Protein AF-A0A9W9QE93-F1 (afdb_monomer_lite)

Structure (mmCIF, N/CA/C/O backbone):
data_AF-A0A9W9QE93-F1
#
_entry.id   AF-A0A9W9QE93-F1
#
loop_
_atom_site.group_PDB
_atom_site.id
_atom_site.type_symbol
_atom_site.label_atom_id
_atom_site.label_alt_id
_atom_site.label_comp_id
_atom_site.label_asym_id
_atom_site.label_entity_id
_atom_site.label_seq_id
_atom_site.pdbx_PDB_ins_code
_atom_site.Cartn_x
_atom_site.Cartn_y
_atom_site.Cartn_z
_atom_site.occupancy
_atom_site.B_iso_or_equiv
_atom_site.auth_seq_id
_atom_site.auth_comp_id
_atom_site.auth_asym_id
_atom_site.auth_atom_id
_atom_site.pdbx_PDB_model_num
ATOM 1 N N . MET A 1 1 ? -23.439 8.975 -8.232 1.00 43.84 1 MET A N 1
ATOM 2 C CA . MET A 1 1 ? -22.440 7.961 -8.629 1.00 43.84 1 MET A CA 1
ATOM 3 C C . MET A 1 1 ? -22.099 7.185 -7.368 1.00 43.84 1 MET A C 1
ATOM 5 O O . MET A 1 1 ? -21.797 7.837 -6.380 1.00 43.84 1 MET A O 1
ATOM 9 N N . ALA A 1 2 ? -22.270 5.862 -7.342 1.00 59.72 2 ALA A N 1
ATOM 10 C CA . ALA A 1 2 ? -21.957 5.046 -6.166 1.00 59.72 2 ALA A CA 1
ATOM 11 C C . ALA A 1 2 ? -20.550 4.457 -6.331 1.00 59.72 2 ALA A C 1
ATOM 13 O O . ALA A 1 2 ? -20.249 3.895 -7.383 1.00 59.72 2 ALA A O 1
ATOM 14 N N . PHE A 1 3 ? -19.695 4.631 -5.326 1.00 69.00 3 PHE A N 1
ATOM 15 C CA . PHE A 1 3 ? -18.383 3.992 -5.257 1.00 69.00 3 PHE A CA 1
ATOM 16 C C . PHE A 1 3 ? -18.564 2.614 -4.616 1.00 69.00 3 PHE A C 1
ATOM 18 O O . PHE A 1 3 ? -19.048 2.529 -3.490 1.00 69.00 3 PHE A O 1
ATOM 25 N N . TYR A 1 4 ? -18.249 1.546 -5.349 1.00 75.31 4 TYR A N 1
ATOM 26 C CA . TYR A 1 4 ? -18.293 0.182 -4.827 1.00 75.31 4 TYR A CA 1
ATOM 27 C C . TYR A 1 4 ? -16.890 -0.197 -4.359 1.00 75.31 4 TYR A C 1
ATOM 29 O O . TYR A 1 4 ? -15.963 -0.191 -5.165 1.00 75.31 4 TYR A O 1
ATOM 37 N N . PHE A 1 5 ? -16.751 -0.480 -3.066 1.00 80.44 5 PHE A N 1
ATOM 38 C CA . PHE A 1 5 ? -15.502 -0.885 -2.430 1.00 80.44 5 PHE A CA 1
ATOM 39 C C . PHE A 1 5 ? -15.756 -2.155 -1.637 1.00 80.44 5 PHE A C 1
ATOM 41 O O . PHE A 1 5 ? -16.691 -2.204 -0.836 1.00 80.44 5 PHE A O 1
ATOM 48 N N . ASN A 1 6 ? -14.937 -3.170 -1.874 1.00 84.25 6 ASN A N 1
ATOM 49 C CA . ASN A 1 6 ? -14.937 -4.413 -1.131 1.00 84.25 6 ASN A CA 1
ATOM 50 C C . ASN A 1 6 ? -13.697 -4.462 -0.218 1.00 84.25 6 ASN A C 1
ATOM 52 O O . ASN A 1 6 ? -12.620 -4.829 -0.691 1.00 84.25 6 ASN A O 1
ATOM 56 N N . PRO A 1 7 ? -13.841 -4.133 1.081 1.00 82.38 7 PRO A N 1
ATOM 57 C CA . PRO A 1 7 ? -12.756 -4.104 2.064 1.00 82.38 7 PRO A CA 1
ATOM 58 C C . PRO A 1 7 ? -11.805 -5.300 2.059 1.00 82.38 7 PRO A C 1
ATOM 60 O O . PRO A 1 7 ? -10.618 -5.140 2.330 1.00 82.38 7 PRO A O 1
ATOM 63 N N . GLU A 1 8 ? -12.328 -6.494 1.780 1.00 83.38 8 GLU A N 1
ATOM 64 C CA . GLU A 1 8 ? -11.591 -7.755 1.880 1.00 83.38 8 GLU A CA 1
ATOM 65 C C . GLU A 1 8 ? -10.662 -7.993 0.684 1.00 83.38 8 GLU A C 1
ATOM 67 O O . GLU A 1 8 ? -9.637 -8.659 0.826 1.00 83.38 8 GLU A O 1
ATOM 72 N N . TYR A 1 9 ? -10.995 -7.440 -0.485 1.00 84.12 9 TYR A N 1
ATOM 73 C CA . TYR A 1 9 ? -10.303 -7.741 -1.744 1.00 84.12 9 TYR A CA 1
ATOM 74 C C . TYR A 1 9 ? -9.666 -6.514 -2.390 1.00 84.12 9 TYR A C 1
ATOM 76 O O . TYR A 1 9 ? -8.641 -6.638 -3.062 1.00 84.12 9 TYR A O 1
ATOM 84 N N . ASP A 1 10 ? -10.254 -5.336 -2.198 1.00 87.38 10 ASP A N 1
ATOM 85 C CA . ASP A 1 10 ? -9.778 -4.120 -2.836 1.00 87.38 10 ASP A CA 1
ATOM 86 C C . ASP A 1 10 ? -8.568 -3.559 -2.090 1.00 87.38 10 ASP A C 1
ATOM 88 O O . ASP A 1 10 ? -8.520 -3.512 -0.858 1.00 87.38 10 ASP A O 1
ATOM 92 N N . VAL A 1 11 ? -7.583 -3.103 -2.863 1.00 88.38 11 VAL A N 1
ATOM 93 C CA . VAL A 1 11 ? -6.394 -2.418 -2.352 1.00 88.38 11 VAL A CA 1
ATOM 94 C C . VAL A 1 11 ? -6.535 -0.937 -2.647 1.00 88.38 11 VAL A C 1
ATOM 96 O O . VAL A 1 11 ? -6.597 -0.525 -3.808 1.00 88.38 11 VAL A O 1
ATOM 99 N N . LEU A 1 12 ? -6.558 -0.118 -1.599 1.00 86.56 12 LEU A N 1
ATOM 100 C CA . LEU A 1 12 ? -6.670 1.324 -1.759 1.00 86.56 12 LEU A CA 1
ATOM 101 C C . LEU A 1 12 ? -5.274 1.945 -1.855 1.00 86.56 12 LEU A C 1
ATOM 103 O O . LEU A 1 12 ? -4.498 1.885 -0.904 1.00 86.56 12 LEU A O 1
ATOM 107 N N . LYS A 1 13 ? -4.960 2.579 -2.990 1.00 82.81 13 LYS A N 1
ATOM 108 C CA . LYS A 1 13 ? -3.806 3.478 -3.111 1.00 82.81 13 LYS A CA 1
ATOM 109 C C . LYS A 1 13 ? -4.288 4.916 -2.993 1.00 82.81 13 LYS A C 1
ATOM 111 O O . LYS A 1 13 ? -5.072 5.367 -3.824 1.00 82.81 13 LYS A O 1
ATOM 116 N N . PHE A 1 14 ? -3.781 5.663 -2.023 1.00 71.62 14 PHE A N 1
ATOM 117 C CA . PHE A 1 14 ? -3.997 7.105 -1.970 1.00 71.62 14 PHE A CA 1
ATOM 118 C C . PHE A 1 14 ? -2.742 7.819 -1.485 1.00 71.62 14 PHE A C 1
ATOM 120 O O . PHE A 1 14 ? -1.944 7.272 -0.730 1.00 71.62 14 PHE A O 1
ATOM 127 N N . SER A 1 15 ? -2.570 9.053 -1.954 1.00 62.06 15 SER A N 1
ATOM 128 C CA . SER A 1 15 ? -1.431 9.879 -1.583 1.00 62.06 15 SER A CA 1
ATOM 129 C C . SER A 1 15 ? -1.791 10.765 -0.402 1.00 62.06 15 SER A C 1
ATOM 131 O O . SER A 1 15 ? -2.678 11.614 -0.513 1.00 62.06 15 SER A O 1
ATOM 133 N N . LEU A 1 16 ? -1.061 10.625 0.705 1.00 56.12 16 LEU A N 1
ATOM 134 C CA . LEU A 1 16 ? -1.189 11.534 1.850 1.00 56.12 16 LEU A CA 1
ATOM 135 C C . LEU A 1 16 ? -0.621 12.941 1.543 1.00 56.12 16 LEU A C 1
ATOM 137 O O . LEU A 1 16 ? -0.727 13.829 2.381 1.00 56.12 16 LEU A O 1
ATOM 141 N N . ARG A 1 17 ? -0.042 13.165 0.346 1.00 49.38 17 ARG A N 1
ATOM 142 C CA . ARG A 1 17 ? 0.654 14.401 -0.068 1.00 49.38 17 ARG A CA 1
ATOM 143 C C . ARG A 1 17 ? -0.254 15.500 -0.635 1.00 49.38 17 ARG A C 1
ATOM 145 O O . ARG A 1 17 ? 0.031 16.678 -0.434 1.00 49.38 17 ARG A O 1
ATOM 152 N N . ASN A 1 18 ? -1.301 15.134 -1.383 1.00 39.84 18 ASN A N 1
ATOM 153 C CA . ASN A 1 18 ? -2.153 16.089 -2.126 1.00 39.84 18 ASN A CA 1
ATOM 154 C C . ASN A 1 18 ? -3.547 16.275 -1.531 1.00 39.84 18 ASN A C 1
ATOM 156 O O . ASN A 1 18 ? -4.240 17.239 -1.855 1.00 39.84 18 ASN A O 1
ATOM 160 N N . ALA A 1 19 ? -3.947 15.382 -0.637 1.00 40.81 19 ALA A N 1
ATOM 161 C CA . ALA A 1 19 ? -4.911 15.761 0.363 1.00 40.81 19 ALA A CA 1
ATOM 162 C C . ALA A 1 19 ? -4.201 16.804 1.236 1.00 40.81 19 ALA A C 1
ATOM 164 O O . ALA A 1 19 ? -3.169 16.508 1.830 1.00 40.81 19 ALA A O 1
ATOM 165 N N . SER A 1 20 ? -4.752 18.012 1.376 1.00 44.75 20 SER A N 1
ATOM 166 C CA . SER A 1 20 ? -4.743 18.616 2.714 1.00 44.75 20 SER A CA 1
ATOM 167 C C . SER A 1 20 ? -4.997 17.461 3.674 1.00 44.75 20 SER A C 1
ATOM 169 O O . SER A 1 20 ? -5.983 16.768 3.444 1.00 44.75 20 SER A O 1
ATOM 171 N N . THR A 1 21 ? -4.074 17.161 4.582 1.00 54.81 21 THR A N 1
ATOM 172 C CA . THR A 1 21 ? -4.008 15.942 5.415 1.00 54.81 21 THR A CA 1
ATOM 173 C C . THR A 1 21 ? -5.386 15.392 5.837 1.00 54.81 21 THR A C 1
ATOM 175 O O . THR A 1 21 ? -5.613 14.190 5.846 1.00 54.81 21 THR A O 1
ATOM 178 N N . ASP A 1 22 ? -6.346 16.284 6.025 1.00 59.00 22 ASP A N 1
ATOM 179 C CA . ASP A 1 22 ? -7.807 16.171 6.022 1.00 59.00 22 ASP A CA 1
ATOM 180 C C . ASP A 1 22 ? -8.446 15.168 5.023 1.00 59.00 22 ASP A C 1
ATOM 182 O O . ASP A 1 22 ? -9.140 14.262 5.461 1.00 59.00 22 ASP A O 1
ATOM 186 N N . ALA A 1 23 ? -8.263 15.253 3.699 1.00 66.50 23 ALA A N 1
ATOM 187 C CA . ALA A 1 23 ? -9.120 14.532 2.738 1.00 66.50 23 ALA A CA 1
ATOM 188 C C . ALA A 1 23 ? -8.871 13.015 2.665 1.00 66.50 23 ALA A C 1
ATOM 190 O O . ALA A 1 23 ? -9.822 12.245 2.562 1.00 66.50 23 ALA A O 1
ATOM 191 N N . GLY A 1 24 ? -7.611 12.569 2.732 1.00 71.12 24 GLY A N 1
ATOM 192 C CA . GLY A 1 24 ? -7.294 11.136 2.764 1.00 71.12 24 GLY A CA 1
ATOM 193 C C . GLY A 1 24 ? -7.774 10.492 4.063 1.00 71.12 24 GLY A C 1
ATOM 194 O O . GLY A 1 24 ? -8.326 9.397 4.060 1.00 71.12 24 GLY A O 1
ATOM 195 N N . ILE A 1 25 ? -7.645 11.220 5.168 1.00 73.62 25 ILE A N 1
ATOM 196 C CA . ILE A 1 25 ? -8.110 10.776 6.478 1.00 73.62 25 ILE A CA 1
ATOM 197 C C . ILE A 1 25 ? -9.647 10.804 6.554 1.00 73.62 25 ILE A C 1
ATOM 199 O O . ILE A 1 25 ? -10.242 9.854 7.056 1.00 73.62 25 ILE A O 1
ATOM 203 N N . HIS A 1 26 ? -10.308 11.830 6.004 1.00 76.56 26 HIS A N 1
ATOM 204 C CA . HIS A 1 26 ? -11.766 11.865 5.852 1.00 76.56 26 HIS A CA 1
ATOM 205 C C . HIS A 1 26 ? -12.259 10.706 5.001 1.00 76.56 26 HIS A C 1
ATOM 207 O O . HIS A 1 26 ? -13.231 10.069 5.377 1.00 76.56 26 HIS A O 1
ATOM 213 N N . LEU A 1 27 ? -11.563 10.379 3.911 1.00 80.31 27 LEU A N 1
ATOM 214 C CA . LEU A 1 27 ? -11.902 9.220 3.096 1.00 80.31 27 LEU A CA 1
ATOM 215 C C . LEU A 1 27 ? -11.806 7.924 3.908 1.00 80.31 27 LEU A C 1
ATOM 217 O O . LEU A 1 27 ? -12.732 7.127 3.858 1.00 80.31 27 LEU A O 1
ATOM 221 N N . LEU A 1 28 ? -10.732 7.712 4.676 1.00 82.88 28 LEU A N 1
ATOM 222 C CA . LEU A 1 28 ? -10.610 6.534 5.544 1.00 82.88 28 LEU A CA 1
ATOM 223 C C . LEU A 1 28 ? -11.740 6.462 6.577 1.00 82.88 28 LEU A C 1
ATOM 225 O O . LEU A 1 28 ? -12.328 5.398 6.780 1.00 82.88 28 LEU A O 1
ATOM 229 N N . TYR A 1 29 ? -12.045 7.594 7.214 1.00 85.19 29 TYR A N 1
ATOM 230 C CA . TYR A 1 29 ? -13.140 7.696 8.168 1.00 85.19 29 TYR A CA 1
ATOM 231 C C . TYR A 1 29 ? -14.471 7.354 7.498 1.00 85.19 29 TYR A C 1
ATOM 233 O O . TYR A 1 29 ? -15.186 6.470 7.959 1.00 85.19 29 TYR A O 1
ATOM 241 N N . ASP A 1 30 ? -14.780 7.992 6.376 1.00 85.31 30 ASP A N 1
ATOM 242 C CA . ASP A 1 30 ? -16.033 7.799 5.664 1.00 85.31 30 ASP A CA 1
ATOM 243 C C . ASP A 1 30 ? -16.172 6.379 5.117 1.00 85.31 30 ASP A C 1
ATOM 245 O O . ASP A 1 30 ? -17.247 5.791 5.218 1.00 85.31 30 ASP A O 1
ATOM 249 N N . LEU A 1 31 ? -15.092 5.788 4.599 1.00 87.00 31 LEU A N 1
ATOM 250 C CA . LEU A 1 31 ? -15.092 4.403 4.132 1.00 87.00 31 LEU A CA 1
ATOM 251 C C . LEU A 1 31 ? -15.476 3.431 5.242 1.00 87.00 31 LEU A C 1
ATOM 253 O O . LEU A 1 31 ? -16.153 2.459 4.950 1.00 87.00 31 LEU A O 1
ATOM 257 N N . LYS A 1 32 ? -15.088 3.686 6.495 1.00 88.56 32 LYS A N 1
ATOM 258 C CA . LYS A 1 32 ? -15.426 2.806 7.619 1.00 88.56 32 LYS A CA 1
ATOM 259 C C . LYS A 1 32 ? -16.749 3.160 8.297 1.00 88.56 32 LYS A C 1
ATOM 261 O O . LYS A 1 32 ? -17.525 2.270 8.621 1.00 88.56 32 LYS A O 1
ATOM 266 N N . TYR A 1 33 ? -16.995 4.436 8.572 1.00 87.00 33 TYR A N 1
ATOM 267 C CA . TYR A 1 33 ? -18.084 4.868 9.455 1.00 87.00 33 TYR A CA 1
ATOM 268 C C . TYR A 1 33 ? -19.311 5.392 8.709 1.00 87.00 33 TYR A C 1
ATOM 270 O O . TYR A 1 33 ? -20.410 5.336 9.264 1.00 87.00 33 TYR A O 1
ATOM 278 N N . THR A 1 34 ? -19.141 5.870 7.475 1.00 86.69 34 THR A N 1
ATOM 279 C CA . THR A 1 34 ? -20.215 6.492 6.685 1.00 86.69 34 THR A CA 1
ATOM 280 C C . THR A 1 34 ? -20.760 5.538 5.621 1.00 86.69 34 THR A C 1
ATOM 282 O O . THR A 1 34 ? -21.976 5.422 5.469 1.00 86.69 34 THR A O 1
ATOM 285 N N . TYR A 1 35 ? -19.882 4.849 4.888 1.00 85.44 35 TYR A N 1
ATOM 286 C CA . TYR A 1 35 ? -20.248 4.101 3.680 1.00 85.44 35 TYR A CA 1
ATOM 287 C C . TYR A 1 35 ? -20.174 2.580 3.811 1.00 85.44 35 TYR A C 1
ATOM 289 O O . TYR A 1 35 ? -20.758 1.896 2.974 1.00 85.44 35 TYR A O 1
ATOM 297 N N . ASP A 1 36 ? -19.510 2.048 4.838 1.00 85.94 36 ASP A N 1
ATOM 298 C CA . ASP A 1 36 ? -19.463 0.611 5.109 1.00 85.94 36 ASP A CA 1
ATOM 299 C C . ASP A 1 36 ? -20.462 0.227 6.216 1.00 85.94 36 ASP A C 1
ATOM 301 O O . ASP A 1 36 ? -20.219 0.500 7.397 1.00 85.94 36 ASP A O 1
ATOM 305 N N . PRO A 1 37 ? -21.579 -0.448 5.876 1.00 84.62 37 PRO A N 1
ATOM 306 C CA . PRO A 1 37 ? -22.561 -0.899 6.859 1.00 84.62 37 PRO A CA 1
ATOM 307 C C . PRO A 1 37 ? -21.980 -1.847 7.914 1.00 84.62 37 PRO A C 1
ATOM 309 O O . PRO A 1 37 ? -22.501 -1.912 9.027 1.00 84.62 37 PRO A O 1
ATOM 312 N N . HIS A 1 38 ? -20.913 -2.578 7.577 1.00 87.12 38 HIS A N 1
ATOM 313 C CA . HIS A 1 38 ? -20.267 -3.547 8.458 1.00 87.12 38 HIS A CA 1
ATOM 314 C C . HIS A 1 38 ? -19.108 -2.942 9.259 1.00 87.12 38 HIS A C 1
ATOM 316 O O . HIS A 1 38 ? -18.583 -3.605 10.152 1.00 87.12 38 HIS A O 1
ATOM 322 N N . ARG A 1 39 ? -18.732 -1.684 8.984 1.00 88.69 39 ARG A N 1
ATOM 323 C CA . ARG A 1 39 ? -17.642 -0.955 9.655 1.00 88.69 39 ARG A CA 1
ATOM 324 C C . ARG A 1 39 ? -16.304 -1.698 9.667 1.00 88.69 39 ARG A C 1
ATOM 326 O O . ARG A 1 39 ? -15.504 -1.541 10.593 1.00 88.69 39 ARG A O 1
ATOM 333 N N . VAL A 1 40 ? -16.050 -2.487 8.633 1.00 89.31 40 VAL A N 1
ATOM 334 C CA . VAL A 1 40 ? -14.760 -3.122 8.375 1.00 89.31 40 VAL A CA 1
ATOM 335 C C . VAL A 1 40 ? -13.748 -2.039 7.998 1.00 89.31 40 VAL A C 1
ATOM 337 O O . VAL A 1 40 ? -12.694 -1.929 8.626 1.00 89.31 40 VAL A O 1
ATOM 340 N N . GLY A 1 41 ? -14.107 -1.163 7.056 1.00 88.75 41 GLY A N 1
ATOM 341 C CA . GLY A 1 41 ? -13.238 -0.094 6.568 1.00 88.75 41 GLY A CA 1
ATOM 342 C C . GLY A 1 41 ? -12.149 -0.607 5.627 1.00 88.75 41 GLY A C 1
ATOM 343 O O . GLY A 1 41 ? -12.403 -1.450 4.777 1.00 88.75 41 GLY A O 1
ATOM 344 N N . VAL A 1 42 ? -10.930 -0.076 5.732 1.00 89.69 42 VAL A N 1
ATOM 345 C CA . VAL A 1 42 ? -9.811 -0.459 4.854 1.00 89.69 42 VAL A CA 1
ATOM 346 C C . VAL A 1 42 ? -8.972 -1.550 5.514 1.00 89.69 42 VAL A C 1
ATOM 348 O O . VAL A 1 42 ? -8.497 -1.357 6.631 1.00 89.69 42 VAL A O 1
ATOM 351 N N . LEU A 1 43 ? -8.749 -2.659 4.801 1.00 92.75 43 LEU A N 1
ATOM 352 C CA . LEU A 1 43 ? -7.868 -3.751 5.240 1.00 92.75 43 LEU A CA 1
ATOM 353 C C . LEU A 1 43 ? -6.560 -3.810 4.443 1.00 92.75 43 LEU A C 1
ATOM 355 O O . LEU A 1 43 ? -5.522 -4.158 5.003 1.00 92.75 43 LEU A O 1
ATOM 359 N N . ASN A 1 44 ? -6.595 -3.444 3.159 1.00 93.06 44 ASN A N 1
ATOM 360 C CA . ASN A 1 44 ? -5.442 -3.519 2.265 1.00 93.06 44 ASN A CA 1
ATOM 361 C C . ASN A 1 44 ? -5.063 -2.124 1.761 1.00 93.06 44 ASN A C 1
ATOM 363 O O . ASN A 1 44 ? -5.844 -1.459 1.072 1.00 93.06 44 ASN A O 1
ATOM 367 N N . LEU A 1 45 ? -3.849 -1.686 2.085 1.00 90.31 45 LEU A N 1
ATOM 368 C CA . LEU A 1 45 ? -3.369 -0.342 1.776 1.00 90.31 45 LEU A CA 1
ATOM 369 C C . LEU A 1 45 ? -2.159 -0.389 0.846 1.00 90.31 45 LEU A C 1
ATOM 371 O O . LEU A 1 45 ? -1.231 -1.155 1.075 1.00 90.31 45 LEU A O 1
ATOM 375 N N . ALA A 1 46 ? -2.128 0.472 -0.167 1.00 89.94 46 ALA A N 1
ATOM 376 C CA . ALA A 1 46 ? -0.958 0.690 -1.008 1.00 89.94 46 ALA A CA 1
ATOM 377 C C . ALA A 1 46 ? -0.377 2.093 -0.787 1.00 89.94 46 ALA A C 1
ATOM 379 O O . ALA A 1 46 ? -1.088 3.092 -0.906 1.00 89.94 46 ALA A O 1
ATOM 380 N N . VAL A 1 47 ? 0.927 2.166 -0.514 1.00 86.06 47 VAL A N 1
ATOM 381 C CA . VAL A 1 47 ? 1.667 3.409 -0.243 1.00 86.06 47 VAL A CA 1
ATOM 382 C C . VAL A 1 47 ? 2.935 3.471 -1.089 1.00 86.06 47 VAL A C 1
ATOM 384 O O . VAL A 1 47 ? 3.595 2.457 -1.276 1.00 86.06 47 VAL A O 1
ATOM 387 N N . ASP A 1 48 ? 3.291 4.649 -1.598 1.00 83.44 48 ASP A N 1
ATOM 388 C CA . ASP A 1 48 ? 4.594 4.909 -2.227 1.00 83.44 48 ASP A CA 1
ATOM 389 C C . ASP A 1 48 ? 5.386 5.958 -1.433 1.00 83.44 48 ASP A C 1
ATOM 391 O O . ASP A 1 48 ? 4.856 6.610 -0.532 1.00 83.44 48 ASP A O 1
ATOM 395 N N . ILE A 1 49 ? 6.673 6.123 -1.754 1.00 76.81 49 ILE A N 1
ATOM 396 C CA . ILE A 1 49 ? 7.546 7.078 -1.057 1.00 76.81 49 ILE A CA 1
ATOM 397 C C . ILE A 1 49 ? 7.003 8.513 -1.114 1.00 76.81 49 ILE A C 1
ATOM 399 O O . ILE A 1 49 ? 7.092 9.244 -0.128 1.00 76.81 49 ILE A O 1
ATOM 403 N N . ASP A 1 50 ? 6.373 8.901 -2.224 1.00 72.94 50 ASP A N 1
ATOM 404 C CA . ASP A 1 50 ? 5.760 10.221 -2.388 1.00 72.94 50 ASP A CA 1
ATOM 405 C C . ASP A 1 50 ? 4.518 10.391 -1.506 1.00 72.94 50 ASP A C 1
ATOM 407 O O . ASP A 1 50 ? 4.202 11.497 -1.075 1.00 72.94 50 ASP A O 1
ATOM 411 N N . SER A 1 51 ? 3.813 9.298 -1.219 1.00 69.94 51 SER A N 1
ATOM 412 C CA . SER A 1 51 ? 2.668 9.261 -0.312 1.00 69.94 51 SER A CA 1
ATOM 413 C C . SER A 1 51 ? 3.081 9.275 1.154 1.00 69.94 51 SER A C 1
ATOM 415 O O . SER A 1 51 ? 2.251 9.614 1.983 1.00 69.94 51 SER A O 1
ATOM 417 N N . LEU A 1 52 ? 4.324 8.923 1.488 1.00 70.88 52 LEU A N 1
ATOM 418 C CA . LEU A 1 52 ? 4.819 8.879 2.869 1.00 70.88 52 LEU A CA 1
ATOM 419 C C . LEU A 1 52 ? 5.732 10.057 3.234 1.00 70.88 52 LEU A C 1
ATOM 421 O O . LEU A 1 52 ? 6.042 10.246 4.406 1.00 70.88 52 LEU A O 1
ATOM 425 N N . THR A 1 53 ? 6.200 10.836 2.255 1.00 61.88 53 THR A N 1
ATOM 426 C CA . THR A 1 53 ? 7.115 11.960 2.492 1.00 61.88 53 THR A CA 1
ATOM 427 C C . THR A 1 53 ? 6.374 13.293 2.524 1.00 61.88 53 THR A C 1
ATOM 429 O O . THR A 1 53 ? 5.714 13.705 1.569 1.00 61.88 53 THR A O 1
ATOM 432 N N . VAL A 1 54 ? 6.520 14.020 3.633 1.00 55.03 54 VAL A N 1
ATOM 433 C CA . VAL A 1 54 ? 6.091 15.419 3.727 1.00 55.03 54 VAL A CA 1
ATOM 434 C C . VAL A 1 54 ? 7.174 16.287 3.077 1.00 55.03 54 VAL A C 1
ATOM 436 O O . VAL A 1 54 ? 8.346 16.133 3.427 1.00 55.03 54 VAL A O 1
ATOM 439 N N . PRO A 1 55 ? 6.845 17.219 2.160 1.00 49.16 55 PRO A N 1
ATOM 440 C CA . PRO A 1 55 ? 7.821 18.186 1.678 1.00 49.16 55 PRO A CA 1
ATOM 441 C C . PRO A 1 55 ? 8.401 18.956 2.868 1.00 49.16 55 PRO A C 1
ATOM 443 O O . PRO A 1 55 ? 7.678 19.655 3.588 1.00 49.16 55 PRO A O 1
ATOM 446 N N . SER A 1 56 ? 9.708 18.814 3.082 1.00 42.81 56 SER A N 1
ATOM 447 C CA . SER A 1 56 ? 10.450 19.543 4.103 1.00 42.81 56 SER A CA 1
ATOM 448 C C . SER A 1 56 ? 10.169 21.044 3.960 1.00 42.81 56 SER A C 1
ATOM 450 O O . SER A 1 56 ? 10.424 21.651 2.923 1.00 42.81 56 SER A O 1
ATOM 452 N N . GLY A 1 57 ? 9.568 21.642 4.993 1.00 42.56 57 GLY A N 1
ATOM 453 C CA . GLY A 1 57 ? 9.281 23.082 5.043 1.00 42.56 57 GLY A CA 1
ATOM 454 C C . GLY A 1 57 ? 7.805 23.487 5.086 1.00 42.56 57 GLY A C 1
ATOM 455 O O . GLY A 1 57 ? 7.519 24.680 5.159 1.00 42.56 57 GLY A O 1
ATOM 456 N N . ARG A 1 58 ? 6.853 22.546 5.089 1.00 42.59 58 ARG A N 1
ATOM 457 C CA . ARG A 1 58 ? 5.443 22.851 5.395 1.00 42.59 58 ARG A CA 1
ATOM 458 C C . ARG A 1 58 ? 4.869 21.843 6.380 1.00 42.59 58 ARG A C 1
ATOM 460 O O . ARG A 1 58 ? 3.981 21.071 6.035 1.00 42.59 58 ARG A O 1
ATOM 467 N N . ALA A 1 59 ? 5.320 21.917 7.629 1.00 41.34 59 ALA A N 1
ATOM 468 C CA . ALA A 1 59 ? 4.465 21.533 8.744 1.00 41.34 59 ALA A CA 1
ATOM 469 C C . ALA A 1 59 ? 3.300 22.536 8.781 1.00 41.34 59 ALA A C 1
ATOM 471 O O . ALA A 1 59 ? 3.324 23.523 9.511 1.00 41.34 59 ALA A O 1
ATOM 472 N N . ARG A 1 60 ? 2.310 22.358 7.899 1.00 41.53 60 ARG A N 1
ATOM 473 C CA . ARG A 1 60 ? 0.990 22.902 8.183 1.00 41.53 60 ARG A CA 1
ATOM 474 C C . ARG A 1 60 ? 0.509 22.085 9.364 1.00 41.53 60 ARG A C 1
ATOM 476 O O . ARG A 1 60 ? 0.362 20.873 9.226 1.00 41.53 60 ARG A O 1
ATOM 483 N N . GLU A 1 61 ? 0.334 22.746 10.505 1.00 41.72 61 GLU A N 1
ATOM 484 C CA . GLU A 1 61 ? -0.468 22.181 11.581 1.00 41.72 61 GLU A CA 1
ATOM 485 C C . GLU A 1 61 ? -1.719 21.579 10.936 1.00 41.72 61 GLU A C 1
ATOM 487 O O . GLU A 1 61 ? -2.368 22.264 10.130 1.00 41.72 61 GLU A O 1
ATOM 492 N N . PRO A 1 62 ? -2.003 20.293 11.184 1.00 44.44 62 PRO A N 1
ATOM 493 C CA . PRO A 1 62 ? -3.182 19.667 10.631 1.00 44.44 62 PRO A CA 1
ATOM 494 C C . PRO A 1 62 ? -4.389 20.561 10.979 1.00 44.44 62 PRO A C 1
ATOM 496 O O . PRO A 1 62 ? -4.573 20.904 12.144 1.00 44.44 62 PRO A O 1
ATOM 499 N N . THR A 1 63 ? -5.232 20.936 10.010 1.00 46.19 63 THR A N 1
ATOM 500 C CA . THR A 1 63 ? -6.413 21.813 10.199 1.00 46.19 63 THR A CA 1
ATOM 501 C C . THR A 1 63 ? -7.543 21.177 11.038 1.00 46.19 63 THR A C 1
ATOM 503 O O . THR A 1 63 ? -8.703 21.589 10.989 1.00 46.19 63 THR A O 1
ATOM 506 N N . TRP A 1 64 ? -7.205 20.208 11.888 1.00 52.44 64 TRP A N 1
ATOM 507 C CA . TRP A 1 64 ? -8.064 19.293 12.636 1.00 52.44 64 TRP A CA 1
ATOM 508 C C . TRP A 1 64 ? -8.703 19.908 13.887 1.00 52.44 64 TRP A C 1
ATOM 510 O O . TRP A 1 64 ? -8.994 19.218 14.856 1.00 52.44 64 TRP A O 1
ATOM 520 N N . VAL A 1 65 ? -9.044 21.197 13.849 1.00 45.25 65 VAL A N 1
ATOM 521 C CA . VAL A 1 65 ? -9.821 21.861 14.915 1.00 45.25 65 VAL A CA 1
ATOM 522 C C . VAL A 1 65 ? -11.252 21.286 15.031 1.00 45.25 65 VAL A C 1
ATOM 524 O O . VAL A 1 65 ? -11.954 21.563 16.000 1.00 45.25 65 VAL A O 1
ATOM 527 N N . LYS A 1 66 ? -11.704 20.446 14.082 1.00 47.19 66 LYS A N 1
ATOM 528 C CA . LYS A 1 66 ? -13.055 19.849 14.086 1.00 47.19 66 LYS A CA 1
ATOM 529 C C . LYS A 1 66 ? -13.162 18.397 14.552 1.00 47.19 66 LYS A C 1
ATOM 531 O O . LYS A 1 66 ? -14.258 18.011 14.943 1.00 47.19 66 LYS A O 1
ATOM 536 N N . PHE A 1 67 ? -12.082 17.619 14.565 1.00 50.50 67 PHE A N 1
ATOM 537 C CA . PHE A 1 67 ? -12.094 16.298 15.195 1.00 50.50 67 PHE A CA 1
ATOM 538 C C . PHE A 1 67 ? -11.172 16.362 16.404 1.00 50.50 67 PHE A C 1
ATOM 540 O O . PHE A 1 67 ? -9.952 16.317 16.281 1.00 50.50 67 PHE A O 1
ATOM 547 N N . GLN A 1 68 ? -11.778 16.508 17.579 1.00 56.56 68 GLN A N 1
ATOM 548 C CA . GLN A 1 68 ? -11.109 16.317 18.863 1.00 56.56 68 GLN A CA 1
ATOM 549 C C . GLN A 1 68 ? -10.552 14.875 18.963 1.00 56.56 68 GLN A C 1
ATOM 551 O O . GLN A 1 68 ? -10.615 14.106 18.005 1.00 56.56 68 GLN A O 1
ATOM 556 N N . ASN A 1 69 ? -10.029 14.490 20.132 1.00 59.75 69 ASN A N 1
ATOM 557 C CA . ASN A 1 69 ? -9.402 13.187 20.426 1.00 59.75 69 ASN A CA 1
ATOM 558 C C . ASN A 1 69 ? -10.065 11.946 19.775 1.00 59.75 69 ASN A C 1
ATOM 560 O O . ASN A 1 69 ? -9.364 11.002 19.421 1.00 59.75 69 ASN A O 1
ATOM 564 N N . GLU A 1 70 ? -11.384 11.957 19.568 1.00 64.69 70 GLU A N 1
ATOM 565 C CA . GLU A 1 70 ? -12.155 10.891 18.913 1.00 64.69 70 GLU A CA 1
ATOM 566 C C . GLU A 1 70 ? -11.690 10.576 17.480 1.00 64.69 70 GLU A C 1
ATOM 568 O O . GLU A 1 70 ? -11.531 9.409 17.128 1.00 64.69 70 GLU A O 1
ATOM 573 N N . GLY A 1 71 ? -11.387 11.587 16.655 1.00 71.12 71 GLY A N 1
ATOM 574 C CA . GLY A 1 71 ? -10.919 11.354 15.282 1.00 71.12 71 GLY A CA 1
ATOM 575 C C . GLY A 1 71 ? -9.581 10.619 15.242 1.00 71.12 71 GLY A C 1
ATOM 576 O O . GLY A 1 71 ? -9.380 9.729 14.419 1.00 71.12 71 GLY A O 1
ATOM 577 N N . ARG A 1 72 ? -8.684 10.935 16.183 1.00 74.81 72 ARG A N 1
ATOM 578 C CA . ARG A 1 72 ? -7.374 10.283 16.281 1.00 74.81 72 ARG A CA 1
ATOM 579 C C . ARG A 1 72 ? -7.499 8.805 16.633 1.00 74.81 72 ARG A C 1
ATOM 581 O O . ARG A 1 72 ? -6.829 7.983 16.011 1.00 74.81 72 ARG A O 1
ATOM 588 N N . GLU A 1 73 ? -8.376 8.463 17.575 1.00 82.81 73 GLU A N 1
ATOM 589 C CA . GLU A 1 73 ? -8.619 7.064 17.938 1.00 82.81 73 GLU A CA 1
ATOM 590 C C . GLU A 1 73 ? -9.256 6.278 16.786 1.00 82.81 73 GLU A C 1
ATOM 592 O O . GLU A 1 73 ? -8.859 5.142 16.543 1.00 82.81 73 GLU A O 1
ATOM 597 N N . HIS A 1 74 ? -10.149 6.887 16.001 1.00 84.62 74 HIS A N 1
ATOM 598 C CA . HIS A 1 74 ? -10.722 6.234 14.821 1.00 84.62 74 HIS A CA 1
ATOM 599 C C . HIS A 1 74 ? -9.681 5.896 13.752 1.00 84.62 74 HIS A C 1
ATOM 601 O O . HIS A 1 74 ? -9.730 4.813 13.169 1.00 84.62 74 HIS A O 1
ATOM 607 N N . ILE A 1 75 ? -8.726 6.791 13.494 1.00 83.56 75 ILE A N 1
ATOM 608 C CA . ILE A 1 75 ? -7.654 6.527 12.525 1.00 83.56 75 ILE A CA 1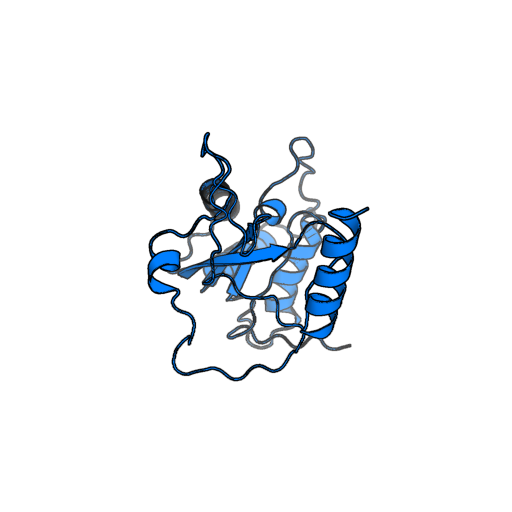
ATOM 609 C C . ILE A 1 75 ? -6.683 5.484 13.050 1.00 83.56 75 ILE A C 1
ATOM 611 O O . ILE A 1 75 ? -6.334 4.554 12.326 1.00 83.56 75 ILE A O 1
ATOM 615 N N . LYS A 1 76 ? -6.307 5.576 14.324 1.00 87.06 76 LYS A N 1
ATOM 616 C CA . LYS A 1 76 ? -5.517 4.543 14.993 1.00 87.06 76 LYS A CA 1
ATOM 617 C C . LYS A 1 76 ? -6.198 3.175 14.912 1.00 87.06 76 LYS A C 1
ATOM 619 O O . LYS A 1 76 ? -5.533 2.181 14.639 1.00 87.06 76 LYS A O 1
ATOM 624 N N . GLU A 1 77 ? -7.517 3.112 15.086 1.00 90.38 77 GLU A N 1
ATOM 625 C CA . GLU A 1 77 ? -8.295 1.884 14.919 1.00 90.38 77 GLU A CA 1
ATOM 626 C C . GLU A 1 77 ? -8.234 1.353 13.478 1.00 90.38 77 GLU A C 1
ATOM 628 O O . GLU A 1 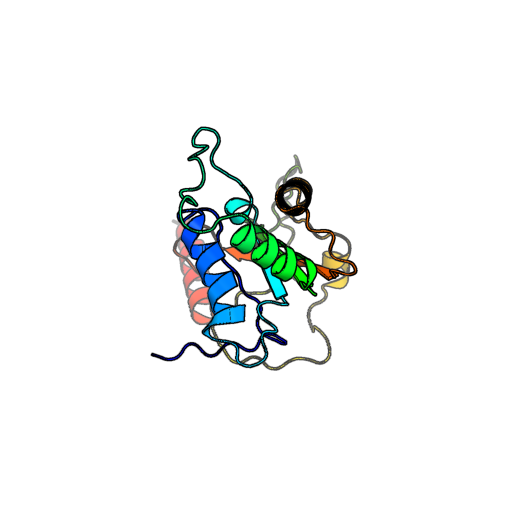77 ? -8.067 0.153 13.276 1.00 90.38 77 GLU A O 1
ATOM 633 N N . ILE A 1 78 ? -8.339 2.220 12.467 1.00 89.81 78 ILE A N 1
ATOM 634 C CA . ILE A 1 78 ? -8.204 1.819 11.057 1.00 89.81 78 ILE A CA 1
ATOM 635 C C . ILE A 1 78 ? -6.802 1.261 10.791 1.00 89.81 78 ILE A C 1
ATOM 637 O O . ILE A 1 78 ? -6.681 0.160 10.263 1.00 89.81 78 ILE A O 1
ATOM 641 N N . LEU A 1 79 ? -5.750 1.963 11.222 1.00 89.50 79 LEU A N 1
ATOM 642 C CA . LEU A 1 79 ? -4.360 1.524 11.059 1.00 89.50 79 LEU A CA 1
ATOM 643 C C . LEU A 1 79 ? -4.084 0.187 11.764 1.00 89.50 79 LEU A C 1
ATOM 645 O O . LEU A 1 79 ? -3.371 -0.656 11.227 1.00 89.50 79 LEU A O 1
ATOM 649 N N . ASN A 1 80 ? -4.677 -0.032 12.940 1.00 92.38 80 ASN A N 1
ATOM 650 C CA . ASN A 1 80 ? -4.551 -1.286 13.687 1.00 92.38 80 ASN A CA 1
ATOM 651 C C . ASN A 1 80 ? -5.264 -2.475 13.028 1.00 92.38 80 ASN A C 1
ATOM 653 O O . ASN A 1 80 ? -4.893 -3.616 13.303 1.00 92.38 80 ASN A O 1
ATOM 657 N N . ASN A 1 81 ? -6.276 -2.215 12.197 1.00 92.56 81 ASN A N 1
ATOM 658 C CA . ASN A 1 81 ? -7.065 -3.239 11.508 1.00 92.56 81 ASN A CA 1
ATOM 659 C C . ASN A 1 81 ? -6.533 -3.592 10.113 1.00 92.56 81 ASN A C 1
ATOM 661 O O . ASN A 1 81 ? -7.070 -4.502 9.481 1.00 92.56 81 ASN A O 1
ATOM 665 N N . LEU A 1 82 ? -5.492 -2.905 9.633 1.00 93.12 82 LEU A N 1
ATOM 666 C CA . LEU A 1 82 ? -4.850 -3.256 8.370 1.00 93.12 82 LEU A CA 1
ATOM 667 C C . LEU A 1 82 ? -4.353 -4.707 8.405 1.00 93.12 82 LEU A C 1
ATOM 669 O O . LEU A 1 82 ? -3.753 -5.154 9.382 1.00 93.12 82 LEU A O 1
ATOM 673 N N . GLN A 1 83 ? -4.587 -5.422 7.310 1.00 94.38 83 GLN A N 1
ATOM 674 C CA . GLN A 1 83 ? -4.137 -6.794 7.096 1.00 94.38 83 GLN A CA 1
ATOM 675 C C . GLN A 1 83 ? -2.941 -6.838 6.154 1.00 94.38 83 GLN A C 1
ATOM 677 O O . GLN A 1 83 ? -1.978 -7.555 6.424 1.00 94.38 83 GLN A O 1
ATOM 682 N N . GLU A 1 84 ? -2.971 -6.053 5.074 1.00 94.50 84 GLU A N 1
ATOM 683 C CA . GLU A 1 84 ? -1.888 -6.006 4.096 1.00 94.50 84 GLU A CA 1
ATOM 684 C C . GLU A 1 84 ? -1.475 -4.568 3.771 1.00 94.50 84 GLU A C 1
ATOM 686 O O . GLU A 1 84 ? -2.309 -3.684 3.569 1.00 94.50 84 GLU A O 1
ATOM 691 N N . VAL A 1 85 ? -0.162 -4.344 3.681 1.00 91.75 85 VAL A N 1
ATOM 692 C CA . VAL A 1 85 ? 0.416 -3.080 3.215 1.00 91.75 85 VAL A CA 1
ATOM 693 C C . VAL A 1 85 ? 1.345 -3.354 2.037 1.00 91.75 85 VAL A C 1
ATOM 695 O O . VAL A 1 85 ? 2.322 -4.100 2.141 1.00 91.75 85 VAL A O 1
ATOM 698 N N . PHE A 1 86 ? 1.031 -2.729 0.908 1.00 91.81 86 PHE A N 1
ATOM 699 C CA . PHE A 1 86 ? 1.784 -2.785 -0.333 1.00 91.81 86 PHE A CA 1
ATOM 700 C C . PHE A 1 86 ? 2.651 -1.537 -0.468 1.00 91.81 86 PHE A C 1
ATOM 702 O O . PHE A 1 86 ? 2.163 -0.430 -0.683 1.00 91.81 86 PHE A O 1
ATOM 709 N N . PHE A 1 87 ? 3.957 -1.736 -0.395 1.00 88.94 87 PHE A N 1
ATOM 710 C CA . PHE A 1 87 ? 4.965 -0.737 -0.693 1.00 88.94 87 PHE A CA 1
ATOM 711 C C . PHE A 1 87 ? 5.152 -0.634 -2.205 1.00 88.94 87 PHE A C 1
ATOM 713 O O . PHE A 1 87 ? 5.789 -1.483 -2.827 1.00 88.94 87 PHE A O 1
ATOM 720 N N . VAL A 1 88 ? 4.554 0.386 -2.807 1.00 86.50 88 VAL A N 1
ATOM 721 C CA . VAL A 1 88 ? 4.567 0.621 -4.246 1.00 86.50 88 VAL A CA 1
ATOM 722 C C . VAL A 1 88 ? 5.848 1.346 -4.627 1.00 86.50 88 VAL A C 1
ATOM 724 O O . VAL A 1 88 ? 6.047 2.518 -4.313 1.00 86.50 88 VAL A O 1
ATOM 727 N N . GLN A 1 89 ? 6.711 0.646 -5.350 1.00 80.62 89 GLN A N 1
ATOM 728 C CA . GLN A 1 89 ? 7.969 1.171 -5.842 1.00 80.62 89 GLN A CA 1
ATOM 729 C C . GLN A 1 89 ? 7.896 1.328 -7.356 1.00 80.62 89 GLN A C 1
ATOM 731 O O . GLN A 1 89 ? 7.813 0.348 -8.097 1.00 80.62 89 GLN A O 1
ATOM 736 N N . SER A 1 90 ? 7.902 2.579 -7.818 1.00 76.06 90 SER A N 1
ATOM 737 C CA . SER A 1 90 ? 8.025 2.887 -9.241 1.00 76.06 90 SER A CA 1
ATOM 738 C C . SER A 1 90 ? 9.493 2.881 -9.630 1.00 76.06 90 SER A C 1
ATOM 740 O O . SER A 1 90 ? 10.263 3.728 -9.180 1.00 76.06 90 SER A O 1
ATOM 742 N N . VAL A 1 91 ? 9.886 1.930 -10.468 1.00 70.81 91 VAL A N 1
ATOM 743 C CA . VAL A 1 91 ? 11.228 1.877 -11.044 1.00 70.81 91 VAL A CA 1
ATOM 744 C C . VAL A 1 91 ? 11.246 2.610 -12.382 1.00 70.81 91 VAL A C 1
ATOM 746 O O . VAL A 1 91 ? 10.296 2.537 -13.161 1.00 70.81 91 VAL A O 1
ATOM 749 N N . SER A 1 92 ? 12.326 3.345 -12.642 1.00 59.84 92 SER A N 1
ATOM 750 C CA . SER A 1 92 ? 12.574 4.026 -13.922 1.00 59.84 92 SER A CA 1
ATOM 751 C C . SER A 1 92 ? 13.220 3.107 -14.960 1.00 59.84 92 SER A C 1
ATOM 753 O O . SER A 1 92 ? 13.159 3.379 -16.157 1.00 59.84 92 SER A O 1
ATOM 755 N N . VAL A 1 93 ? 13.821 2.007 -14.502 1.00 60.41 93 VAL A N 1
ATOM 756 C CA . VAL A 1 93 ? 14.398 0.951 -15.330 1.00 60.41 93 VAL A CA 1
ATOM 757 C C . VAL A 1 93 ? 13.389 -0.187 -15.411 1.00 60.41 93 VAL A C 1
ATOM 759 O O . VAL A 1 93 ? 13.066 -0.814 -14.409 1.00 60.41 93 VAL A O 1
ATOM 762 N N . GLY A 1 94 ? 12.800 -0.382 -16.589 1.00 63.38 94 GLY A N 1
ATOM 763 C CA . GLY A 1 94 ? 11.836 -1.455 -16.826 1.00 63.38 94 GLY A CA 1
ATOM 764 C C . GLY A 1 94 ? 12.556 -2.787 -16.991 1.00 63.38 94 GLY A C 1
ATOM 765 O O . GLY A 1 94 ? 13.355 -3.204 -16.160 1.00 63.38 94 GLY A O 1
ATOM 766 N N . ARG A 1 95 ? 12.330 -3.455 -18.123 1.00 65.69 95 ARG A N 1
ATOM 767 C CA . ARG A 1 95 ? 13.085 -4.671 -18.460 1.00 65.69 95 ARG A CA 1
ATOM 768 C C . ARG A 1 95 ? 14.551 -4.395 -18.764 1.00 65.69 95 ARG A C 1
ATOM 770 O O . ARG A 1 95 ? 15.359 -5.297 -18.633 1.00 65.69 95 ARG A O 1
ATOM 777 N N . GLN A 1 96 ? 14.896 -3.186 -19.192 1.00 61.00 96 GLN A N 1
ATOM 778 C CA . GLN A 1 96 ? 16.269 -2.840 -19.523 1.00 61.00 96 GLN A CA 1
ATOM 779 C C . GLN A 1 96 ? 17.008 -2.407 -18.260 1.00 61.00 96 GLN A C 1
ATOM 781 O O . GLN A 1 96 ? 16.844 -1.287 -17.778 1.00 61.00 96 GLN A O 1
ATOM 786 N N . MET A 1 97 ? 17.821 -3.308 -17.726 1.00 58.59 97 MET A N 1
ATOM 787 C CA . MET A 1 97 ? 18.762 -3.000 -16.666 1.00 58.59 97 MET A CA 1
ATOM 788 C C . MET A 1 97 ? 20.066 -2.580 -17.331 1.00 58.59 97 MET A C 1
ATOM 790 O O . MET A 1 97 ? 20.860 -3.407 -17.777 1.00 58.59 97 MET A O 1
ATOM 794 N N . LEU A 1 98 ? 20.275 -1.270 -17.425 1.00 52.62 98 LEU A N 1
ATOM 795 C CA . LEU A 1 98 ? 21.621 -0.752 -17.625 1.00 52.62 98 LEU A CA 1
ATOM 796 C C . LEU A 1 98 ? 22.382 -1.064 -16.337 1.00 52.62 98 LEU A C 1
ATOM 798 O O . LEU A 1 98 ? 21.911 -0.711 -15.254 1.00 52.62 98 LEU A O 1
ATOM 802 N N . GLY A 1 99 ? 23.501 -1.784 -16.436 1.00 48.53 99 GLY A N 1
ATOM 803 C CA . GLY A 1 99 ? 24.337 -2.086 -15.281 1.00 48.53 99 GLY A CA 1
ATOM 804 C C . GLY A 1 99 ? 24.766 -0.777 -14.632 1.00 48.53 99 GLY A C 1
ATOM 805 O O . GLY A 1 99 ? 25.679 -0.125 -15.123 1.00 48.53 99 GLY A O 1
ATOM 806 N N . TYR A 1 100 ? 24.097 -0.372 -13.550 1.00 43.19 100 TYR A N 1
ATOM 807 C CA . TYR A 1 100 ? 24.199 0.987 -12.999 1.00 43.19 100 TYR A CA 1
ATOM 808 C C . TYR A 1 100 ? 25.597 1.325 -12.441 1.00 43.19 100 TYR A C 1
ATOM 810 O O . TYR A 1 100 ? 25.823 2.430 -11.971 1.00 43.19 100 TYR A O 1
ATOM 818 N N . MET A 1 101 ? 26.554 0.398 -12.507 1.00 40.50 101 MET A N 1
ATOM 819 C CA . MET A 1 101 ? 27.943 0.576 -12.073 1.00 40.50 101 MET A CA 1
ATOM 820 C C . MET A 1 101 ? 28.939 -0.258 -12.908 1.00 40.50 101 MET A C 1
ATOM 822 O O . MET A 1 101 ? 30.033 -0.550 -12.434 1.00 40.50 101 MET A O 1
ATOM 826 N N . SER A 1 102 ? 28.581 -0.709 -14.117 1.00 39.88 102 SER A N 1
ATOM 827 C CA . SER A 1 102 ? 29.537 -1.432 -14.967 1.00 39.88 102 SER A CA 1
ATOM 828 C C . SER A 1 102 ? 30.342 -0.428 -15.782 1.00 39.88 102 SER A C 1
ATOM 830 O O . SER A 1 102 ? 29.830 0.152 -16.735 1.00 39.88 102 SER A O 1
ATOM 832 N N . GLU A 1 103 ? 31.616 -0.248 -15.437 1.00 42.31 103 GLU A N 1
ATOM 833 C CA . GLU A 1 103 ? 32.583 0.522 -16.236 1.00 42.31 103 GLU A CA 1
ATOM 834 C C . GLU A 1 103 ? 32.699 -0.001 -17.689 1.00 42.31 103 GLU A C 1
ATOM 836 O O . GLU A 1 103 ? 33.158 0.720 -18.572 1.00 42.31 103 GLU A O 1
ATOM 841 N N . ASN A 1 104 ? 32.190 -1.211 -17.965 1.00 44.72 104 ASN A N 1
ATOM 842 C CA . ASN A 1 104 ? 32.049 -1.784 -19.300 1.00 44.72 104 ASN A CA 1
ATOM 843 C C . ASN A 1 104 ? 30.573 -1.806 -19.724 1.00 44.72 104 ASN A C 1
ATOM 845 O O . ASN A 1 104 ? 29.800 -2.710 -19.404 1.00 44.72 104 ASN A O 1
ATOM 849 N N . ASN A 1 105 ? 30.193 -0.766 -20.456 1.00 45.03 105 ASN A N 1
ATOM 850 C CA . ASN A 1 105 ? 28.837 -0.426 -20.883 1.00 45.03 105 ASN A CA 1
ATOM 851 C C . ASN A 1 105 ? 28.308 -1.295 -22.055 1.00 45.03 105 ASN A C 1
ATOM 853 O O . ASN A 1 105 ? 27.615 -0.780 -22.930 1.00 45.03 105 ASN A O 1
ATOM 857 N N . THR A 1 106 ? 28.678 -2.579 -22.145 1.00 50.62 106 THR A N 1
ATOM 858 C CA . THR A 1 106 ? 28.372 -3.427 -23.322 1.00 50.62 106 THR A CA 1
ATOM 859 C C . THR A 1 106 ? 27.228 -4.414 -23.118 1.00 50.62 106 THR A C 1
ATOM 861 O O . THR A 1 106 ? 26.582 -4.791 -24.094 1.00 50.62 106 THR A O 1
ATOM 864 N N . ASP A 1 107 ? 26.927 -4.796 -21.876 1.00 51.72 107 ASP A N 1
ATOM 865 C CA . ASP A 1 107 ? 25.954 -5.855 -21.608 1.00 51.72 107 ASP A CA 1
ATOM 866 C C . ASP A 1 107 ? 24.638 -5.251 -21.111 1.00 51.72 107 ASP A C 1
ATOM 868 O O . ASP A 1 107 ? 24.453 -4.950 -19.930 1.00 51.72 107 ASP A O 1
ATOM 872 N N . ILE A 1 108 ? 23.701 -5.056 -22.039 1.00 57.44 108 ILE A N 1
ATOM 873 C CA . ILE A 1 108 ? 22.318 -4.721 -21.702 1.00 57.44 108 ILE A CA 1
ATOM 874 C C . ILE A 1 108 ? 21.676 -5.968 -21.084 1.00 57.44 108 ILE A C 1
ATOM 876 O O . ILE A 1 108 ? 21.333 -6.918 -21.791 1.00 57.44 108 ILE A O 1
ATOM 880 N N . LEU A 1 109 ? 21.486 -5.967 -19.764 1.00 61.38 109 LEU A N 1
ATOM 881 C CA . LEU A 1 109 ? 20.769 -7.038 -19.082 1.00 61.38 109 LEU A CA 1
ATOM 882 C C . LEU A 1 109 ? 19.263 -6.789 -19.193 1.00 61.38 109 LEU A C 1
ATOM 884 O O . LEU A 1 109 ? 18.747 -5.739 -18.807 1.00 61.38 109 LEU A O 1
ATOM 888 N N . LEU A 1 110 ? 18.546 -7.766 -19.746 1.00 66.62 110 LEU A N 1
ATOM 889 C CA . LEU A 1 110 ? 17.094 -7.728 -19.879 1.00 66.62 110 LEU A CA 1
ATOM 890 C C . LEU A 1 110 ? 16.451 -8.540 -18.758 1.00 66.62 110 LEU A C 1
ATOM 892 O O . LEU A 1 110 ? 16.464 -9.765 -18.804 1.00 66.62 110 LEU A O 1
ATOM 896 N N . ASN A 1 111 ? 15.827 -7.863 -17.800 1.00 69.12 111 ASN A N 1
ATOM 897 C CA . ASN A 1 111 ? 15.022 -8.495 -16.769 1.00 69.12 111 ASN A CA 1
ATOM 898 C C . ASN A 1 111 ? 13.665 -8.909 -17.343 1.00 69.12 111 ASN A C 1
ATOM 900 O O . ASN A 1 111 ? 12.728 -8.113 -17.455 1.00 69.12 111 ASN A O 1
ATOM 904 N N . ARG A 1 112 ? 13.554 -10.178 -17.728 1.00 70.25 112 ARG A N 1
ATOM 905 C CA . ARG A 1 112 ? 12.342 -10.757 -18.305 1.00 70.25 112 ARG A CA 1
ATOM 906 C C . ARG A 1 112 ? 11.296 -11.046 -17.241 1.00 70.25 112 ARG A C 1
ATOM 908 O O . ARG A 1 112 ? 10.146 -11.232 -17.630 1.00 70.25 112 ARG A O 1
ATOM 915 N N . SER A 1 113 ? 11.644 -11.048 -15.951 1.00 68.44 113 SER A N 1
ATOM 916 C CA . SER A 1 113 ? 10.675 -11.178 -14.853 1.00 68.44 113 SER A CA 1
ATOM 917 C C . SER A 1 113 ? 9.761 -9.952 -14.735 1.00 68.44 113 SER A C 1
ATOM 919 O O . SER A 1 113 ? 8.579 -10.104 -14.418 1.00 68.44 113 SER A O 1
ATOM 921 N N . PHE A 1 114 ? 10.242 -8.759 -15.113 1.00 67.56 114 PHE A N 1
ATOM 922 C CA . PHE A 1 114 ? 9.413 -7.554 -15.109 1.00 67.56 114 PHE A CA 1
ATOM 923 C C . PHE A 1 114 ? 8.206 -7.705 -16.054 1.00 67.56 114 PHE A C 1
ATOM 925 O O . PHE A 1 114 ? 8.367 -8.098 -17.223 1.00 67.56 114 PHE A O 1
ATOM 932 N N . PRO A 1 115 ? 6.977 -7.416 -15.591 1.00 62.28 115 PRO A N 1
ATOM 933 C CA . PRO A 1 115 ? 5.793 -7.437 -16.444 1.00 62.28 115 PRO A CA 1
ATOM 934 C C . PRO A 1 115 ? 5.939 -6.464 -17.624 1.00 62.28 115 PRO A C 1
ATOM 936 O O . PRO A 1 115 ? 6.463 -5.364 -17.458 1.00 62.28 115 PRO A O 1
ATOM 939 N N . ILE A 1 116 ? 5.469 -6.853 -18.815 1.00 64.31 116 ILE A N 1
ATOM 940 C CA . ILE A 1 116 ? 5.092 -5.850 -19.829 1.00 64.31 116 ILE A CA 1
ATOM 941 C C . ILE A 1 116 ? 3.790 -5.262 -19.311 1.00 64.31 116 ILE A C 1
ATOM 943 O O . ILE A 1 116 ? 2.910 -6.032 -18.933 1.00 64.31 116 ILE A O 1
ATOM 947 N N . MET A 1 117 ? 3.678 -3.936 -19.257 1.00 60.25 117 MET A N 1
ATOM 948 C CA . MET A 1 117 ? 2.424 -3.285 -18.892 1.00 60.25 117 MET A CA 1
ATOM 949 C C . MET A 1 117 ? 1.326 -3.774 -19.853 1.00 60.25 117 MET A C 1
ATOM 951 O O . MET A 1 117 ? 1.422 -3.492 -21.049 1.00 60.25 117 MET A O 1
ATOM 955 N N . PRO A 1 118 ? 0.330 -4.548 -19.386 1.00 54.94 118 PRO A N 1
ATOM 956 C CA . PRO A 1 118 ? -0.716 -5.032 -20.268 1.00 54.94 118 PRO A CA 1
ATOM 957 C C . PRO A 1 118 ? -1.609 -3.854 -20.662 1.00 54.94 118 PRO A C 1
ATOM 959 O O . PRO A 1 118 ? -2.045 -3.079 -19.814 1.00 54.94 118 PRO A O 1
ATOM 962 N N . THR A 1 119 ? -1.893 -3.723 -21.953 1.00 55.75 119 THR A N 1
ATOM 963 C CA . THR A 1 119 ? -2.888 -2.772 -22.474 1.00 55.75 119 THR A CA 1
ATOM 964 C C . THR A 1 119 ? -4.315 -3.287 -22.370 1.00 55.75 119 THR A C 1
ATOM 966 O O . THR A 1 119 ? -5.256 -2.502 -22.476 1.00 55.75 119 THR A O 1
ATOM 969 N N . THR A 1 120 ? -4.498 -4.590 -22.154 1.00 56.09 120 THR A N 1
ATOM 970 C CA . THR A 1 120 ? -5.814 -5.220 -22.055 1.00 56.09 120 THR A CA 1
ATOM 971 C C . THR A 1 120 ? -6.181 -5.485 -20.600 1.00 56.09 120 THR A C 1
ATOM 973 O O . THR A 1 120 ? -5.376 -5.964 -19.805 1.00 56.09 120 THR A O 1
ATOM 976 N N . SER A 1 121 ? -7.437 -5.207 -20.250 1.00 55.69 121 SER A N 1
ATOM 977 C CA . SER A 1 121 ? -8.006 -5.484 -18.924 1.00 55.69 121 SER A CA 1
ATOM 978 C C . SER A 1 121 ? -8.302 -6.969 -18.681 1.00 55.69 121 SER A C 1
ATOM 980 O O . SER A 1 121 ? -8.624 -7.353 -17.560 1.00 55.69 121 SER A O 1
ATOM 982 N N . ALA A 1 122 ? -8.189 -7.802 -19.719 1.00 57.47 122 ALA A N 1
ATOM 983 C CA . ALA A 1 122 ? -8.368 -9.244 -19.658 1.00 57.47 122 ALA A CA 1
ATOM 984 C C . ALA A 1 122 ? -7.019 -9.943 -19.857 1.00 57.47 122 ALA A C 1
ATOM 986 O O . ALA A 1 122 ? -6.290 -9.638 -20.805 1.00 57.47 122 ALA A O 1
ATOM 987 N N . PHE A 1 123 ? -6.701 -10.869 -18.955 1.00 63.28 123 PHE A N 1
ATOM 988 C CA . PHE A 1 123 ? -5.527 -11.730 -19.023 1.00 63.28 123 PHE A CA 1
ATOM 989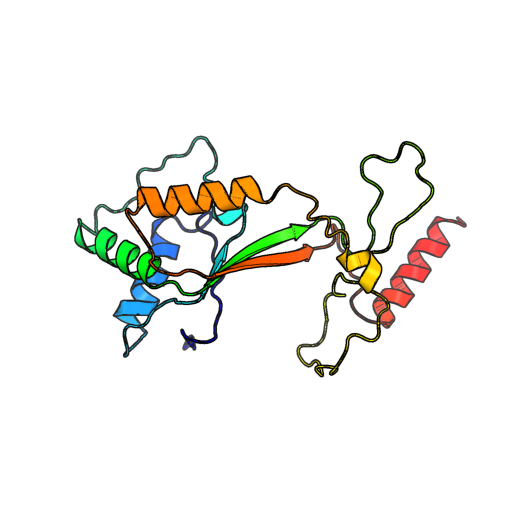 C C . PHE A 1 123 ? -5.885 -13.128 -18.518 1.00 63.28 123 PHE A C 1
ATOM 991 O O . PHE A 1 123 ? -6.558 -13.275 -17.496 1.00 63.28 123 PHE A O 1
ATOM 998 N N . ASP A 1 124 ? -5.392 -14.150 -19.211 1.00 69.19 124 ASP A N 1
ATOM 999 C CA . ASP A 1 124 ? -5.466 -15.527 -18.740 1.00 69.19 124 ASP A CA 1
ATOM 1000 C C . ASP A 1 124 ? -4.281 -15.813 -17.818 1.00 69.19 124 ASP A C 1
ATOM 1002 O O . ASP A 1 124 ? -3.122 -15.536 -18.147 1.00 69.19 124 ASP A O 1
ATOM 1006 N N . ARG A 1 125 ? -4.555 -16.382 -16.640 1.00 66.62 125 ARG A N 1
ATOM 1007 C CA . ARG A 1 125 ? -3.485 -16.882 -15.774 1.00 66.62 125 ARG A CA 1
ATOM 1008 C C . ARG A 1 125 ? -2.945 -18.180 -16.354 1.00 66.62 125 ARG A C 1
ATOM 1010 O O . ARG A 1 125 ? -3.639 -19.193 -16.381 1.00 66.62 125 ARG A O 1
ATOM 1017 N N . LEU A 1 126 ? -1.680 -18.157 -16.756 1.00 75.12 126 LEU A N 1
ATOM 1018 C CA . LEU A 1 126 ? -0.950 -19.375 -17.077 1.00 75.12 126 LEU A CA 1
ATOM 1019 C C . LEU A 1 126 ? -0.573 -20.110 -15.777 1.00 75.12 126 LEU A C 1
ATOM 1021 O O . LEU A 1 126 ? -0.227 -19.454 -14.792 1.00 75.12 126 LEU A O 1
ATOM 1025 N N . PRO A 1 127 ? -0.604 -21.456 -15.755 1.00 79.94 127 PRO A N 1
ATOM 1026 C CA . PRO A 1 127 ? -0.201 -22.237 -14.583 1.00 79.94 127 PRO A CA 1
ATOM 1027 C C . PRO A 1 127 ? 1.289 -22.070 -14.246 1.00 79.94 127 PRO A C 1
ATOM 1029 O O . PRO A 1 127 ? 1.686 -22.245 -13.097 1.00 79.94 127 PRO A O 1
ATOM 1032 N N . GLN A 1 128 ? 2.108 -21.712 -15.238 1.00 79.88 128 GLN A N 1
ATOM 1033 C CA . GLN A 1 128 ? 3.529 -21.432 -15.092 1.00 79.88 128 GLN A CA 1
ATOM 1034 C C . GLN A 1 128 ? 3.925 -20.301 -16.044 1.00 79.88 128 GLN A C 1
ATOM 1036 O O . GLN A 1 128 ? 3.436 -20.237 -17.172 1.00 79.88 128 GLN A O 1
ATOM 1041 N N . ASP A 1 129 ? 4.822 -19.423 -15.595 1.00 75.62 129 ASP A N 1
ATOM 1042 C CA . ASP A 1 129 ? 5.415 -18.403 -16.456 1.00 75.62 129 ASP A CA 1
ATOM 1043 C C . ASP A 1 129 ? 6.282 -19.078 -17.538 1.00 75.62 129 ASP A C 1
ATOM 1045 O O . ASP A 1 129 ? 7.244 -19.769 -17.190 1.00 75.62 129 ASP A O 1
ATOM 1049 N N . PRO A 1 130 ? 5.969 -18.917 -18.838 1.00 78.81 130 PRO A N 1
ATOM 1050 C CA . PRO A 1 130 ? 6.732 -19.553 -19.910 1.00 78.81 130 PRO A CA 1
ATOM 1051 C C . PRO A 1 130 ? 8.111 -18.909 -20.119 1.00 78.81 130 PRO A C 1
ATOM 1053 O O . PRO A 1 130 ? 8.929 -19.427 -20.878 1.00 78.81 130 PRO A O 1
ATOM 1056 N N . ARG A 1 131 ? 8.386 -17.760 -19.491 1.00 78.12 131 ARG A N 1
ATOM 1057 C CA . ARG A 1 131 ? 9.669 -17.067 -19.608 1.00 78.12 131 ARG A CA 1
ATOM 1058 C C . ARG A 1 131 ? 10.712 -17.749 -18.716 1.00 78.12 131 ARG A C 1
ATOM 1060 O O . ARG A 1 131 ? 10.466 -18.039 -17.549 1.00 78.12 131 ARG A O 1
ATOM 1067 N N . HIS A 1 132 ? 11.930 -17.919 -19.231 1.00 79.12 132 HIS A N 1
ATOM 1068 C CA . HIS A 1 132 ? 13.086 -18.356 -18.438 1.00 79.12 132 HIS A CA 1
ATOM 1069 C C . HIS A 1 132 ? 13.570 -17.232 -17.500 1.00 79.12 132 HIS A C 1
ATOM 1071 O O . HIS A 1 132 ? 14.570 -16.583 -17.784 1.00 79.12 132 HIS A O 1
ATOM 1077 N N . ILE A 1 133 ? 12.838 -16.987 -16.407 1.00 75.31 133 ILE A N 1
ATOM 1078 C CA . ILE A 1 133 ? 13.076 -15.874 -15.461 1.00 75.31 133 ILE A CA 1
ATOM 1079 C C . ILE A 1 133 ? 13.777 -16.301 -14.170 1.00 75.31 133 ILE A C 1
ATOM 1081 O O . ILE A 1 133 ? 13.966 -15.486 -13.276 1.00 75.31 133 ILE A O 1
ATOM 1085 N N . ALA A 1 134 ? 14.140 -17.579 -14.035 1.00 78.56 134 ALA A N 1
ATOM 1086 C CA . ALA A 1 134 ? 14.741 -18.093 -12.805 1.00 78.56 134 ALA A CA 1
ATOM 1087 C C . ALA A 1 134 ? 16.036 -17.352 -12.434 1.00 78.56 134 ALA A C 1
ATOM 1089 O O . ALA A 1 134 ? 16.260 -17.092 -11.256 1.00 78.56 134 ALA A O 1
ATOM 1090 N N . GLU A 1 135 ? 16.853 -16.985 -13.426 1.00 73.94 135 GLU A N 1
ATOM 1091 C CA . GLU A 1 135 ? 18.071 -16.201 -13.201 1.00 73.94 135 GLU A CA 1
ATOM 1092 C C . GLU A 1 135 ? 17.746 -14.750 -12.823 1.00 73.94 135 GLU A C 1
ATOM 1094 O O . GLU A 1 135 ? 18.300 -14.232 -11.859 1.00 73.94 135 GLU A O 1
ATOM 1099 N N . ASP A 1 136 ? 16.772 -14.131 -13.497 1.00 69.31 136 ASP A N 1
ATOM 1100 C CA . ASP A 1 136 ? 16.316 -12.767 -13.200 1.00 69.31 136 ASP A CA 1
ATOM 1101 C C . ASP A 1 136 ? 15.780 -12.639 -11.765 1.00 69.31 136 ASP A C 1
ATOM 1103 O O . ASP A 1 136 ? 15.987 -11.630 -11.094 1.00 69.31 136 ASP A O 1
ATOM 1107 N N . LEU A 1 137 ? 15.104 -13.680 -11.272 1.00 70.69 137 LEU A N 1
ATOM 1108 C CA . LEU A 1 137 ? 14.568 -13.727 -9.912 1.00 70.69 137 LEU A CA 1
ATOM 1109 C C . LEU A 1 137 ? 15.645 -13.955 -8.841 1.00 70.69 137 LEU A C 1
ATOM 1111 O O . LEU A 1 137 ? 15.373 -13.702 -7.667 1.00 70.69 137 LEU A O 1
ATOM 1115 N N . ARG A 1 138 ? 16.863 -14.395 -9.201 1.00 69.62 138 ARG A N 1
ATOM 1116 C CA . ARG A 1 138 ? 17.980 -14.475 -8.238 1.00 69.62 138 ARG A CA 1
ATOM 1117 C C . ARG A 1 138 ? 18.434 -13.094 -7.780 1.00 69.62 138 ARG A C 1
ATOM 1119 O O . ARG A 1 138 ? 19.002 -12.981 -6.696 1.00 69.62 138 ARG A O 1
ATOM 1126 N N . GLN A 1 139 ? 18.202 -12.059 -8.590 1.00 64.06 139 GLN A N 1
ATOM 1127 C CA . GLN A 1 139 ? 18.611 -10.690 -8.297 1.00 64.06 139 GLN A CA 1
ATOM 1128 C C . GLN A 1 139 ? 17.526 -9.692 -8.707 1.00 64.06 139 GLN A C 1
ATOM 1130 O O . GLN A 1 139 ? 17.486 -9.195 -9.831 1.00 64.06 139 GLN A O 1
ATOM 1135 N N . VAL A 1 140 ? 16.668 -9.325 -7.758 1.00 62.22 140 VAL A N 1
ATOM 1136 C CA . VAL A 1 140 ? 15.682 -8.262 -7.970 1.00 62.22 140 VAL A CA 1
ATOM 1137 C C . VAL A 1 140 ? 16.341 -6.913 -7.689 1.00 62.22 140 VAL A C 1
ATOM 1139 O O . VAL A 1 140 ? 16.544 -6.541 -6.534 1.00 62.22 140 VAL A O 1
ATOM 1142 N N . HIS A 1 141 ? 16.673 -6.156 -8.736 1.00 64.31 141 HIS A N 1
ATOM 1143 C CA . HIS A 1 141 ? 17.028 -4.750 -8.553 1.00 64.31 141 HIS A CA 1
ATOM 1144 C C . HIS A 1 141 ? 15.761 -3.925 -8.384 1.00 64.31 141 HIS A C 1
ATOM 1146 O O . HIS A 1 141 ? 14.932 -3.825 -9.285 1.00 64.31 141 HIS A O 1
ATOM 1152 N N . LEU A 1 142 ? 15.657 -3.278 -7.231 1.00 62.03 142 LEU A N 1
ATOM 1153 C CA . LEU A 1 142 ? 14.569 -2.356 -6.926 1.00 62.03 142 LEU A CA 1
ATOM 1154 C C . LEU A 1 142 ? 14.861 -0.932 -7.439 1.00 62.03 142 LEU A C 1
ATOM 1156 O O . LEU A 1 142 ? 14.009 -0.056 -7.353 1.00 62.03 142 LEU A O 1
ATOM 1160 N N . GLY A 1 143 ? 16.057 -0.676 -7.988 1.00 63.41 143 GLY A N 1
ATOM 1161 C CA . GLY A 1 143 ? 16.495 0.625 -8.517 1.00 63.41 143 GLY A CA 1
ATOM 1162 C C . GLY A 1 143 ? 16.771 1.683 -7.441 1.00 63.41 143 GLY A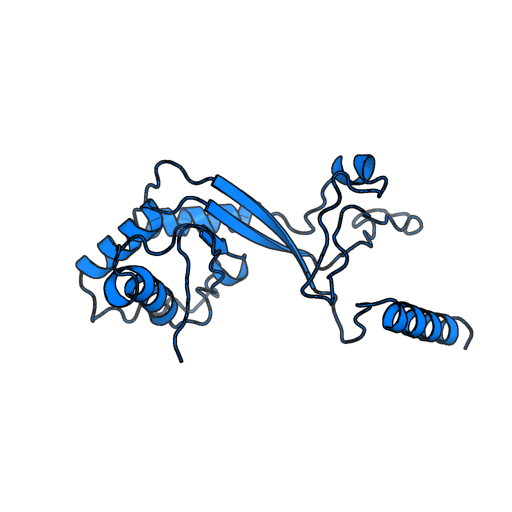 C 1
ATOM 1163 O O . GLY A 1 143 ? 17.782 2.371 -7.501 1.00 63.41 143 GLY A O 1
ATOM 1164 N N . VAL A 1 144 ? 15.912 1.768 -6.425 1.00 67.81 144 VAL A N 1
ATOM 1165 C CA . VAL A 1 144 ? 16.037 2.636 -5.249 1.00 67.81 144 VAL A CA 1
ATOM 1166 C C . VAL A 1 144 ? 15.965 1.772 -3.992 1.00 67.81 144 VAL A C 1
ATOM 1168 O O . VAL A 1 144 ? 15.299 0.737 -3.969 1.00 67.81 144 VAL A O 1
ATOM 1171 N N . ASP A 1 145 ? 16.663 2.183 -2.940 1.00 73.19 145 ASP A N 1
ATOM 1172 C CA . ASP A 1 145 ? 16.563 1.549 -1.630 1.00 73.19 145 ASP A CA 1
ATOM 1173 C C . ASP A 1 145 ? 15.123 1.668 -1.081 1.00 73.19 145 ASP A C 1
ATOM 1175 O O . ASP A 1 145 ? 14.647 2.792 -0.910 1.00 73.19 145 ASP A O 1
ATOM 1179 N N . PRO A 1 146 ? 14.409 0.560 -0.795 1.00 77.06 146 PRO A N 1
ATOM 1180 C CA . PRO A 1 146 ? 13.049 0.611 -0.256 1.00 77.06 146 PRO A CA 1
ATOM 1181 C C . PRO A 1 146 ? 13.005 0.964 1.239 1.00 77.06 146 PRO A C 1
ATOM 1183 O O . PRO A 1 146 ? 11.936 1.284 1.761 1.00 77.06 146 PRO A O 1
ATOM 1186 N N . ARG A 1 147 ? 14.138 0.906 1.958 1.00 82.81 147 ARG A N 1
ATOM 1187 C CA . ARG A 1 147 ? 14.184 1.097 3.419 1.00 82.81 147 ARG A CA 1
ATOM 1188 C C . ARG A 1 147 ? 13.603 2.437 3.889 1.00 82.81 147 ARG A C 1
ATOM 1190 O O . ARG A 1 147 ? 12.849 2.401 4.857 1.00 82.81 147 ARG A O 1
ATOM 1197 N N . PRO A 1 148 ? 13.854 3.592 3.239 1.00 82.94 148 PRO A N 1
ATOM 1198 C CA . PRO A 1 148 ? 13.252 4.861 3.649 1.00 82.94 148 PRO A CA 1
ATOM 1199 C C . PRO A 1 148 ? 11.720 4.837 3.631 1.00 82.94 148 PRO A C 1
ATOM 1201 O O . PRO A 1 148 ? 11.087 5.377 4.529 1.00 82.94 148 PRO A O 1
ATOM 1204 N N . MET A 1 149 ? 11.112 4.162 2.651 1.00 83.31 149 MET A N 1
ATOM 1205 C CA . MET A 1 149 ? 9.654 4.023 2.570 1.00 83.31 149 MET A CA 1
ATOM 1206 C C . MET A 1 149 ? 9.111 3.211 3.753 1.00 83.31 149 MET A C 1
ATOM 1208 O O . MET A 1 149 ? 8.114 3.586 4.363 1.00 83.31 149 MET A O 1
ATOM 1212 N N . ILE A 1 150 ? 9.801 2.125 4.108 1.00 86.81 150 ILE A N 1
ATOM 1213 C CA . ILE A 1 150 ? 9.444 1.278 5.250 1.00 86.81 150 ILE A CA 1
ATOM 1214 C C . ILE A 1 150 ? 9.590 2.056 6.566 1.00 86.81 150 ILE A C 1
ATOM 1216 O O . ILE A 1 150 ? 8.702 1.995 7.411 1.00 86.81 150 ILE A O 1
ATOM 1220 N N . LEU A 1 151 ? 10.681 2.807 6.738 1.00 86.81 151 LEU A N 1
ATOM 1221 C CA . LEU A 1 151 ? 10.910 3.619 7.936 1.00 86.81 151 LEU A CA 1
ATOM 1222 C C . LEU A 1 151 ? 9.845 4.709 8.091 1.00 86.81 151 LEU A C 1
ATOM 1224 O O . LEU A 1 151 ? 9.224 4.787 9.146 1.00 86.81 151 LEU A O 1
ATOM 1228 N N . ASN A 1 152 ? 9.544 5.453 7.023 1.00 83.06 152 ASN A N 1
ATOM 1229 C CA . ASN A 1 152 ? 8.496 6.477 7.052 1.00 83.06 152 ASN A CA 1
ATOM 1230 C C . ASN A 1 152 ? 7.122 5.882 7.396 1.00 83.06 152 ASN A C 1
ATOM 1232 O O . ASN A 1 152 ? 6.329 6.506 8.093 1.00 83.06 152 ASN A O 1
ATOM 1236 N N . TRP A 1 153 ? 6.827 4.665 6.928 1.00 87.06 153 TRP A N 1
ATOM 1237 C CA . TRP A 1 153 ? 5.599 3.968 7.308 1.00 87.06 153 TRP A CA 1
ATOM 1238 C C . TRP A 1 153 ? 5.538 3.680 8.815 1.00 87.06 153 TRP A C 1
ATOM 1240 O O . TRP A 1 153 ? 4.506 3.913 9.445 1.00 87.06 153 TRP A O 1
ATOM 1250 N N . TYR A 1 154 ? 6.639 3.221 9.413 1.00 87.50 154 TYR A N 1
ATOM 1251 C CA . TYR A 1 154 ? 6.705 3.026 10.863 1.00 87.50 154 TYR A CA 1
ATOM 1252 C C . TYR A 1 154 ? 6.610 4.342 11.638 1.00 87.50 154 TYR A C 1
ATOM 1254 O O . TYR A 1 154 ? 5.965 4.368 12.684 1.00 87.50 154 TYR A O 1
ATOM 1262 N N . ASP A 1 155 ? 7.182 5.431 11.124 1.00 82.19 155 ASP A N 1
ATOM 1263 C CA . ASP A 1 155 ? 7.043 6.756 11.732 1.00 82.19 155 ASP A CA 1
ATOM 1264 C C . ASP A 1 155 ? 5.578 7.205 11.767 1.00 82.19 155 ASP A C 1
ATOM 1266 O O . ASP A 1 155 ? 5.118 7.679 12.804 1.00 82.19 155 ASP A O 1
ATOM 1270 N N . ILE A 1 156 ? 4.809 6.953 10.699 1.00 80.50 156 ILE A N 1
ATOM 1271 C CA . ILE A 1 156 ? 3.357 7.188 10.688 1.00 80.50 156 ILE A CA 1
ATOM 1272 C C . ILE A 1 156 ? 2.667 6.330 11.752 1.00 80.50 156 ILE A C 1
ATOM 1274 O O . ILE A 1 156 ? 1.910 6.856 12.566 1.00 80.50 156 ILE A O 1
ATOM 1278 N N . LEU A 1 157 ? 2.920 5.017 11.798 1.00 85.25 157 LEU A N 1
ATOM 1279 C CA . LEU A 1 157 ? 2.309 4.159 12.823 1.00 85.25 157 LEU A CA 1
ATOM 1280 C C . LEU A 1 157 ? 2.603 4.679 14.242 1.00 85.25 157 LEU A C 1
ATOM 1282 O O . LEU A 1 157 ? 1.691 4.756 15.068 1.00 85.25 157 LEU A O 1
ATOM 1286 N N . ASN A 1 158 ? 3.839 5.112 14.498 1.00 82.38 158 ASN A N 1
ATOM 1287 C CA . ASN A 1 158 ? 4.257 5.684 15.776 1.00 82.38 158 ASN A CA 1
ATOM 1288 C C . ASN A 1 158 ? 3.562 7.022 16.080 1.00 82.38 158 ASN A C 1
ATOM 1290 O O . ASN A 1 158 ? 3.076 7.214 17.194 1.00 82.38 158 ASN A O 1
ATOM 1294 N N . GLU A 1 159 ? 3.465 7.929 15.105 1.00 77.50 159 GLU A N 1
ATOM 1295 C CA . GLU A 1 159 ? 2.790 9.228 15.240 1.00 77.50 159 GLU A CA 1
ATOM 1296 C C . GLU A 1 159 ? 1.312 9.059 15.632 1.00 77.50 159 GLU A C 1
ATOM 1298 O O . GLU A 1 159 ? 0.787 9.756 16.513 1.00 77.50 159 GLU A O 1
ATOM 1303 N N . TRP A 1 160 ? 0.646 8.073 15.030 1.00 78.25 160 TRP A N 1
ATOM 1304 C CA . TRP A 1 160 ? -0.748 7.745 15.316 1.00 78.25 160 TRP A CA 1
ATOM 1305 C C . TRP A 1 160 ? -0.927 6.832 16.536 1.00 78.25 160 TRP A C 1
ATOM 1307 O O . TRP A 1 160 ? -2.060 6.604 16.959 1.00 78.25 160 TRP A O 1
ATOM 1317 N N . GLY A 1 161 ? 0.159 6.338 17.139 1.00 81.50 161 GLY A N 1
ATOM 1318 C CA . GLY A 1 161 ? 0.108 5.390 18.254 1.00 81.50 161 GLY A CA 1
ATOM 1319 C C . GLY A 1 161 ? -0.535 4.052 17.875 1.00 81.50 161 GLY A C 1
ATOM 1320 O O . GLY A 1 161 ? -1.166 3.410 18.717 1.00 81.50 161 GLY A O 1
ATOM 1321 N N . ALA A 1 162 ? -0.439 3.663 16.603 1.00 86.81 162 ALA A N 1
ATOM 1322 C CA . ALA A 1 162 ? -0.955 2.409 16.083 1.00 86.81 162 ALA A CA 1
ATOM 1323 C C . ALA A 1 162 ? 0.070 1.284 16.300 1.00 86.81 162 ALA A C 1
ATOM 1325 O O . ALA A 1 162 ? 1.254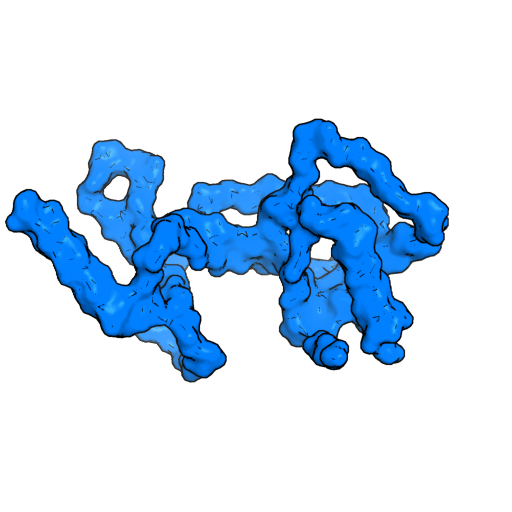 1.418 15.998 1.00 86.81 162 ALA A O 1
ATOM 1326 N N . THR A 1 163 ? -0.401 0.151 16.810 1.00 91.06 163 THR A N 1
ATOM 1327 C CA . THR A 1 163 ? 0.378 -1.064 17.069 1.00 91.06 163 THR A CA 1
ATOM 1328 C C . THR A 1 163 ? -0.345 -2.264 16.451 1.00 91.06 163 THR A C 1
ATOM 1330 O O . THR A 1 163 ? -0.904 -3.096 17.176 1.00 91.06 163 THR A O 1
ATOM 1333 N N . PRO A 1 164 ? -0.405 -2.342 15.112 1.00 89.12 164 PRO A N 1
ATOM 1334 C CA . PRO A 1 164 ? -1.104 -3.419 14.430 1.00 89.12 164 PRO A CA 1
ATOM 1335 C C . PRO A 1 164 ? -0.484 -4.772 14.790 1.00 89.12 164 PRO A C 1
ATOM 1337 O O . PRO A 1 164 ? 0.735 -4.941 14.775 1.00 89.12 164 PRO A O 1
ATOM 1340 N N . SER A 1 165 ? -1.330 -5.748 15.126 1.00 81.50 165 SER A N 1
ATOM 1341 C CA . SER A 1 165 ? -0.864 -7.036 15.657 1.00 81.50 165 SER A CA 1
ATOM 1342 C C . SER A 1 165 ? -0.276 -7.958 14.584 1.00 81.50 165 SER A C 1
ATOM 1344 O O . SER A 1 165 ? 0.655 -8.712 14.873 1.00 81.50 165 SER A O 1
ATOM 1346 N N . LYS A 1 166 ? -0.803 -7.905 13.352 1.00 87.50 166 LYS A N 1
ATOM 1347 C CA . LYS A 1 166 ? -0.341 -8.686 12.195 1.00 87.50 166 LYS A CA 1
ATOM 1348 C C . LYS A 1 166 ? -0.647 -7.941 10.892 1.00 87.50 166 LYS A C 1
ATOM 1350 O O . LYS A 1 166 ? -1.767 -8.014 10.407 1.00 87.50 166 LYS A O 1
ATOM 1355 N N . ILE A 1 167 ? 0.358 -7.277 10.319 1.00 91.69 167 ILE A N 1
ATOM 1356 C CA . ILE A 1 167 ? 0.310 -6.777 8.936 1.00 91.69 167 ILE A CA 1
ATOM 1357 C C . ILE A 1 167 ? 1.245 -7.622 8.076 1.00 91.69 167 ILE A C 1
ATOM 1359 O O . ILE A 1 167 ? 2.410 -7.825 8.428 1.00 91.69 167 ILE A O 1
ATOM 1363 N N . TYR A 1 168 ? 0.748 -8.073 6.928 1.00 94.44 168 TYR A N 1
ATOM 1364 C CA . TYR A 1 168 ? 1.561 -8.639 5.862 1.00 94.44 168 TYR A CA 1
ATOM 1365 C C . TYR A 1 168 ? 2.080 -7.523 4.958 1.00 94.44 168 TYR A C 1
ATOM 1367 O O . TYR A 1 168 ? 1.317 -6.804 4.315 1.00 94.44 168 TYR A O 1
ATOM 1375 N N . TYR A 1 169 ? 3.400 -7.391 4.893 1.00 92.06 169 TYR A N 1
ATOM 1376 C CA . TYR A 1 169 ? 4.058 -6.405 4.046 1.00 92.06 169 TYR A CA 1
ATOM 1377 C C . TYR A 1 169 ? 4.459 -7.022 2.710 1.00 92.06 169 TYR A C 1
ATOM 1379 O O . TYR A 1 169 ? 5.065 -8.095 2.667 1.00 92.06 169 TYR A O 1
ATOM 1387 N N . LYS A 1 170 ? 4.153 -6.329 1.614 1.00 90.19 170 LYS A N 1
ATOM 1388 C CA . LYS A 1 170 ? 4.542 -6.713 0.252 1.00 90.19 170 LYS A CA 1
ATOM 1389 C C . LYS A 1 170 ? 5.167 -5.518 -0.451 1.00 90.19 170 LYS A C 1
ATOM 1391 O O . LYS A 1 170 ? 4.745 -4.389 -0.236 1.00 90.19 170 LYS A O 1
ATOM 1396 N N . VAL A 1 171 ? 6.145 -5.758 -1.319 1.00 83.75 171 VAL A N 1
ATOM 1397 C CA . VAL A 1 171 ? 6.667 -4.728 -2.228 1.00 83.75 171 VAL A CA 1
ATOM 1398 C C . VAL A 1 171 ? 6.040 -4.948 -3.596 1.00 83.75 171 VAL A C 1
ATOM 1400 O O . VAL A 1 171 ? 6.175 -6.024 -4.178 1.00 83.75 171 VAL A O 1
ATOM 1403 N N . LEU A 1 172 ? 5.337 -3.937 -4.096 1.00 83.06 172 LEU A N 1
ATOM 1404 C CA . LEU A 1 172 ? 4.781 -3.922 -5.438 1.00 83.06 172 LEU A CA 1
ATOM 1405 C C . LEU A 1 172 ? 5.711 -3.126 -6.349 1.00 83.06 172 LEU A C 1
ATOM 1407 O O . LEU A 1 172 ? 5.819 -1.906 -6.234 1.00 83.06 172 LEU A O 1
ATOM 1411 N N . LEU A 1 173 ? 6.354 -3.821 -7.281 1.00 77.00 173 LEU A N 1
ATOM 1412 C CA . LEU A 1 173 ? 7.152 -3.191 -8.322 1.00 77.00 173 LEU A CA 1
ATOM 1413 C C . LEU A 1 173 ? 6.250 -2.703 -9.452 1.00 77.00 173 LEU A C 1
ATOM 1415 O O . LEU A 1 173 ? 5.494 -3.474 -10.041 1.00 77.00 173 LEU A O 1
ATOM 1419 N N . THR A 1 174 ? 6.356 -1.417 -9.761 1.00 74.50 174 THR A N 1
ATOM 1420 C CA . THR A 1 174 ? 5.659 -0.774 -10.876 1.00 74.50 174 THR A CA 1
ATOM 1421 C C . THR A 1 174 ? 6.681 -0.123 -11.791 1.00 74.50 174 THR A C 1
ATOM 1423 O O . THR A 1 174 ? 7.749 0.285 -11.346 1.00 74.50 174 THR A O 1
ATOM 1426 N N . PHE A 1 175 ? 6.374 -0.047 -13.078 1.00 71.19 175 PHE A N 1
ATOM 1427 C CA . PHE A 1 175 ? 7.231 0.594 -14.064 1.00 71.19 175 PHE A CA 1
ATOM 1428 C C . PHE A 1 175 ? 6.416 1.649 -14.796 1.00 71.19 175 PHE A C 1
ATOM 1430 O O . PHE A 1 175 ? 5.354 1.345 -15.338 1.00 71.19 175 PHE A O 1
ATOM 1437 N N . SER A 1 176 ? 6.928 2.876 -14.811 1.00 65.44 176 SER A N 1
ATOM 1438 C CA . SER A 1 176 ? 6.404 3.953 -15.643 1.00 65.44 176 SER A CA 1
ATOM 1439 C C . SER A 1 176 ? 7.540 4.419 -16.549 1.00 65.44 176 SER A C 1
ATOM 1441 O O . SER A 1 176 ? 8.468 5.060 -16.050 1.00 65.44 176 SER A O 1
ATOM 1443 N N . PRO A 1 177 ? 7.522 4.093 -17.854 1.00 59.25 177 PRO A N 1
ATOM 1444 C CA . PRO A 1 177 ? 8.580 4.526 -18.753 1.00 59.25 177 PRO A CA 1
ATOM 1445 C C . PRO A 1 177 ? 8.606 6.061 -18.825 1.00 59.25 177 PRO A C 1
ATOM 1447 O O . PRO A 1 177 ? 7.546 6.691 -18.890 1.00 59.25 177 PRO A O 1
ATOM 1450 N N . PRO A 1 178 ? 9.791 6.691 -18.814 1.00 53.28 178 PRO A N 1
ATOM 1451 C CA . PRO A 1 178 ? 9.894 8.117 -19.078 1.00 53.28 178 PRO A CA 1
ATOM 1452 C C . PRO A 1 178 ? 9.571 8.395 -20.557 1.00 53.28 178 PRO A C 1
ATOM 1454 O O . PRO A 1 178 ? 10.230 7.868 -21.449 1.00 53.28 178 PRO A O 1
ATOM 1457 N N . GLY A 1 179 ? 8.574 9.245 -20.823 1.00 56.78 179 GLY A N 1
ATOM 1458 C CA . GLY A 1 179 ? 8.262 9.752 -22.169 1.00 56.78 179 GLY A CA 1
ATOM 1459 C C . GLY A 1 179 ? 6.916 9.299 -22.752 1.00 56.78 179 GLY A C 1
ATOM 1460 O O . GLY A 1 179 ? 6.127 8.635 -22.093 1.00 56.78 179 GLY A O 1
ATOM 1461 N N . GLN A 1 180 ? 6.636 9.718 -23.995 1.00 54.44 180 GLN A N 1
ATOM 1462 C CA . GLN A 1 180 ? 5.357 9.484 -24.695 1.00 54.44 180 GLN A CA 1
ATOM 1463 C C . GLN A 1 180 ? 5.346 8.227 -25.589 1.00 54.44 180 GLN A C 1
ATOM 1465 O O . GLN A 1 180 ? 4.295 7.854 -26.108 1.00 54.44 180 GLN A O 1
ATOM 1470 N N . ASN A 1 181 ? 6.487 7.552 -25.767 1.00 57.06 181 ASN A N 1
ATOM 1471 C CA . ASN A 1 181 ? 6.624 6.425 -26.695 1.00 57.06 181 ASN A CA 1
ATOM 1472 C C . ASN A 1 181 ? 6.380 5.092 -25.978 1.00 57.06 181 ASN A C 1
ATOM 1474 O O . ASN A 1 181 ? 7.304 4.323 -25.715 1.00 57.06 181 ASN A O 1
ATOM 1478 N N . PHE A 1 182 ? 5.122 4.837 -25.622 1.00 61.19 182 PHE A N 1
ATOM 1479 C CA . PHE A 1 182 ? 4.726 3.600 -24.957 1.00 61.19 182 PHE A CA 1
ATOM 1480 C C . PHE A 1 182 ? 4.664 2.442 -25.957 1.00 61.19 182 PHE A C 1
ATOM 1482 O O . PHE A 1 182 ? 3.781 2.390 -26.813 1.00 61.19 182 PHE A O 1
ATOM 1489 N N . VAL A 1 183 ? 5.570 1.474 -25.809 1.00 61.25 183 VAL A N 1
ATOM 1490 C CA . VAL A 1 183 ? 5.384 0.140 -26.388 1.00 61.25 183 VAL A CA 1
ATOM 1491 C C . VAL A 1 183 ? 4.426 -0.618 -25.485 1.00 61.25 183 VAL A C 1
ATOM 1493 O O . VAL A 1 183 ? 4.754 -0.959 -24.350 1.00 61.25 183 VAL A O 1
ATOM 1496 N N . SER A 1 184 ? 3.215 -0.820 -25.975 1.00 62.31 184 SER A N 1
ATOM 1497 C CA . SER A 1 184 ? 2.072 -1.238 -25.163 1.00 62.31 184 SER A CA 1
ATOM 1498 C C . SER A 1 184 ? 1.300 -2.407 -25.799 1.00 62.31 184 SER A C 1
ATOM 1500 O O . SER A 1 184 ? 0.567 -3.132 -25.131 1.00 62.31 184 SER A O 1
ATOM 1502 N N . ASP A 1 185 ? 1.537 -2.659 -27.082 1.00 61.72 185 ASP A N 1
ATOM 1503 C CA . ASP A 1 185 ? 1.034 -3.781 -27.863 1.00 61.72 185 ASP A CA 1
ATOM 1504 C C . ASP A 1 185 ? 2.028 -4.123 -28.993 1.00 61.72 185 ASP A C 1
ATOM 1506 O O . ASP A 1 185 ? 3.068 -3.479 -29.155 1.00 61.72 185 ASP A O 1
ATOM 1510 N N . HIS A 1 186 ? 1.718 -5.148 -29.788 1.00 64.19 186 HIS A N 1
ATOM 1511 C CA . HIS A 1 186 ? 2.561 -5.557 -30.917 1.00 64.19 186 HIS A CA 1
ATOM 1512 C C . HIS A 1 186 ? 2.771 -4.427 -31.936 1.00 64.19 186 HIS A C 1
ATOM 1514 O O . HIS A 1 186 ? 3.875 -4.217 -32.425 1.00 64.19 186 HIS A O 1
ATOM 1520 N N . LYS A 1 187 ? 1.714 -3.667 -32.235 1.00 73.25 187 LYS A N 1
ATOM 1521 C CA . LYS A 1 187 ? 1.737 -2.617 -33.257 1.00 73.25 187 LYS A CA 1
ATOM 1522 C C . LYS A 1 187 ? 2.612 -1.433 -32.840 1.00 73.25 187 LYS A C 1
ATOM 1524 O O . LYS A 1 187 ? 3.377 -0.911 -33.645 1.00 73.25 187 LYS A O 1
ATOM 1529 N N . SER A 1 188 ? 2.506 -1.003 -31.587 1.00 69.19 188 SER A N 1
ATOM 1530 C CA . SER A 1 188 ? 3.360 0.033 -31.003 1.00 69.19 188 SER A CA 1
ATOM 1531 C C . SER A 1 188 ? 4.801 -0.450 -30.845 1.00 69.19 188 SER A C 1
ATOM 1533 O O . SER A 1 188 ? 5.709 0.358 -31.021 1.00 69.19 188 SER A O 1
ATOM 1535 N N . ALA A 1 189 ? 5.032 -1.749 -30.613 1.00 68.81 189 ALA A N 1
ATOM 1536 C CA . ALA A 1 189 ? 6.373 -2.334 -30.655 1.00 68.81 189 ALA A CA 1
ATOM 1537 C C . ALA A 1 189 ? 6.991 -2.243 -32.059 1.00 68.81 189 ALA A C 1
ATOM 1539 O O . ALA A 1 189 ? 8.121 -1.782 -32.202 1.00 68.81 189 ALA A O 1
ATOM 1540 N N . GLU A 1 190 ? 6.245 -2.619 -33.102 1.00 74.12 190 GLU A N 1
ATOM 1541 C CA . GLU A 1 190 ? 6.697 -2.495 -34.494 1.00 74.12 190 GLU A CA 1
ATOM 1542 C C . GLU A 1 190 ? 6.964 -1.037 -34.878 1.00 74.12 190 GLU A C 1
ATOM 1544 O O . GLU A 1 190 ? 8.006 -0.736 -35.455 1.00 74.12 190 GLU A O 1
ATOM 1549 N N . ALA A 1 191 ? 6.063 -0.117 -34.520 1.00 73.75 191 ALA A N 1
ATOM 1550 C CA . ALA A 1 191 ? 6.239 1.309 -34.785 1.00 73.75 191 ALA A CA 1
ATOM 1551 C C . ALA A 1 191 ? 7.477 1.880 -34.077 1.00 73.75 191 ALA A C 1
ATOM 1553 O O . ALA A 1 191 ? 8.227 2.647 -34.676 1.00 73.75 191 ALA A O 1
ATOM 1554 N N . TRP A 1 192 ? 7.714 1.479 -32.825 1.00 67.69 192 TRP A N 1
ATOM 1555 C CA . TRP A 1 192 ? 8.895 1.883 -32.068 1.00 67.69 192 TRP A CA 1
ATOM 1556 C C . TRP A 1 192 ? 10.189 1.389 -32.722 1.00 67.69 192 TRP A C 1
ATOM 1558 O O . TRP A 1 192 ? 11.112 2.181 -32.900 1.00 67.69 192 TRP A O 1
ATOM 1568 N N . LEU A 1 193 ? 10.227 0.126 -33.168 1.00 72.62 193 LEU A N 1
ATOM 1569 C CA . LEU A 1 193 ? 11.378 -0.420 -33.893 1.00 72.62 193 LEU A CA 1
ATOM 1570 C C . LEU A 1 193 ? 11.675 0.405 -35.152 1.00 72.62 193 LEU A C 1
ATOM 1572 O O . LEU A 1 193 ? 12.820 0.778 -35.381 1.00 72.62 193 LEU A O 1
ATOM 1576 N N . GLN A 1 194 ? 10.660 0.745 -35.949 1.00 72.81 194 GLN A N 1
ATOM 1577 C CA . GLN A 1 194 ? 10.862 1.522 -37.180 1.00 72.81 194 GLN A CA 1
ATOM 1578 C C . GLN A 1 194 ? 11.432 2.927 -36.920 1.00 72.81 194 GLN A C 1
ATOM 1580 O O . GLN A 1 194 ? 12.243 3.406 -37.712 1.00 72.81 194 GLN A O 1
ATOM 1585 N N . ILE A 1 195 ? 11.055 3.572 -35.808 1.00 65.75 195 ILE A N 1
ATOM 1586 C CA . ILE A 1 195 ? 11.611 4.874 -35.408 1.00 65.75 195 ILE A CA 1
ATOM 1587 C C . ILE A 1 195 ? 13.106 4.731 -35.095 1.00 65.75 195 ILE A C 1
ATOM 1589 O O . ILE A 1 195 ? 13.912 5.456 -35.678 1.00 65.75 195 ILE A O 1
ATOM 1593 N N . ASP A 1 196 ? 13.483 3.759 -34.261 1.00 52.69 196 ASP A N 1
ATOM 1594 C CA . ASP A 1 196 ? 14.868 3.571 -33.806 1.00 52.69 196 ASP A CA 1
ATOM 1595 C C . ASP A 1 196 ? 15.816 3.187 -34.966 1.00 52.69 196 ASP A C 1
ATOM 1597 O O . ASP A 1 196 ? 16.923 3.717 -35.093 1.00 52.69 196 ASP A O 1
ATOM 1601 N N . TRP A 1 197 ? 15.343 2.358 -35.909 1.00 44.09 197 TRP A N 1
ATOM 1602 C CA . TRP A 1 197 ? 16.092 1.976 -37.118 1.00 44.09 197 TRP A CA 1
ATOM 1603 C C . TRP A 1 197 ? 16.362 3.140 -38.083 1.00 44.09 197 TRP A C 1
ATOM 1605 O O . TRP A 1 197 ? 17.378 3.129 -38.786 1.00 44.09 197 TRP A O 1
ATOM 1615 N N . SER A 1 198 ? 15.475 4.138 -38.126 1.00 45.69 198 SER A N 1
ATOM 1616 C CA . SER A 1 198 ? 15.625 5.320 -38.986 1.00 45.69 198 SER A CA 1
ATOM 1617 C C . SER A 1 198 ? 16.555 6.390 -38.399 1.00 45.69 198 SER A C 1
ATOM 1619 O O . SER A 1 198 ? 17.219 7.089 -39.158 1.00 45.69 198 SER A O 1
ATOM 1621 N N . SER A 1 199 ? 16.681 6.472 -37.070 1.00 48.12 199 SER A N 1
ATOM 1622 C CA . SER A 1 199 ? 17.627 7.367 -36.382 1.00 48.12 199 SER A CA 1
ATOM 1623 C C . SER A 1 199 ? 19.069 6.853 -36.336 1.00 48.12 199 SER A C 1
ATOM 1625 O O . SER A 1 199 ? 19.985 7.647 -36.147 1.00 48.12 199 SER A O 1
ATOM 1627 N N . VAL A 1 200 ? 19.288 5.545 -36.503 1.00 46.16 200 VAL A N 1
ATOM 1628 C CA . VAL A 1 200 ? 20.634 4.933 -36.507 1.00 46.16 200 VAL A CA 1
ATOM 1629 C C . VAL A 1 200 ? 21.265 4.914 -37.908 1.00 46.16 200 VAL A C 1
ATOM 1631 O O . VAL A 1 200 ? 22.483 4.823 -38.029 1.00 46.16 200 VAL A O 1
ATOM 1634 N N . ASN A 1 201 ? 20.460 5.034 -38.970 1.00 38.19 201 ASN A N 1
ATOM 1635 C CA . ASN A 1 201 ? 20.917 4.973 -40.367 1.00 38.19 201 ASN A CA 1
ATOM 1636 C C . ASN A 1 201 ? 20.664 6.270 -41.164 1.00 38.19 201 ASN A C 1
ATOM 1638 O O . ASN A 1 201 ? 20.638 6.227 -42.396 1.00 38.19 201 ASN A O 1
ATOM 1642 N N . GLY A 1 202 ? 20.442 7.393 -40.472 1.00 40.91 202 GLY A N 1
ATOM 1643 C CA . GLY A 1 202 ? 20.256 8.729 -41.051 1.00 40.91 202 GLY A CA 1
ATOM 1644 C C . GLY A 1 202 ? 21.454 9.637 -40.821 1.00 40.91 202 GLY A C 1
ATOM 1645 O O . GLY A 1 202 ? 21.990 9.614 -39.692 1.00 40.91 202 GLY A O 1
#

Secondary structure (DSSP, 8-state):
-PPP--TTT-EEE--TTTS-THHHHHHHHHHHHTS-TT-----EEEEEHHHHPPPTT-------TTS-HHHHHHHHHHHHH--EEEEEEEES--SEE--TT-SSTT--EE-TTSPP--SSS-----SS--S--TTGGG----SS-SHHHHHHHHHHHHHTT---S--EEEEEEEE--SSS----SHHHHHHHHHHHHHHH--

pLDDT: mean 70.3, std 15.68, range [38.19, 94.5]

Foldseek 3Di:
DDDDDDQVPDEDEDACAPPLVPPVLVQQCCQQPPRDPVSLGHAHYEYEPRSLDYPPPDPPPRPVPPDDPVSLVSVLVSLQNHAEYEYEQEDQQAQFDQPPPPPPRDDGHGQPVGDQAAPDPDDDDDPDDPDPRPVSVVDDDSNDDSVVVVVSVVVVCVVSVHDHPHYHYHYHYDYDHPDDQRPHDPVSVVVVVVVVVVVVVD

Sequence (202 aa):
MAFYFNPEYDVLKFSLRNASTDAGIHLLYDLKYTYDPHRVGVLNLAVDIDSLTVPSGRAREPTWVKFQNEGREHIKEILNNLQEVFFVQSVSVGRQMLGYMSENNTDILLNRSFPIMPTTSAFDRLPQDPRHIAEDLRQVHLGVDPRPMILNWYDILNEWGATPSKIYYKVLLTFSPPGQNFVSDHKSAEAWLQIDWSSVNG

Radius of gyration: 21.31 Å; chains: 1; bounding box: 55×45×62 Å

Organism: NCBI:t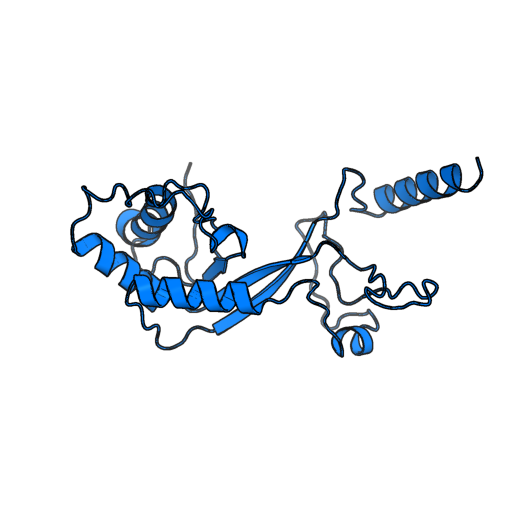xid1132637